Protein AF-X1D7Q1-F1 (afdb_monomer)

Solvent-accessible surface area (backbone atoms only — not comparable to full-atom values): 15516 Å² total; per-residue (Å²): 96,77,50,76,49,74,49,76,58,90,73,35,36,41,37,42,31,38,31,86,34,88,84,40,51,38,14,69,34,34,42,86,63,71,19,39,70,42,48,46,40,17,38,30,70,39,66,90,71,54,70,64,60,52,50,52,50,42,54,50,30,44,65,71,62,52,69,78,76,58,29,36,63,80,56,35,47,67,87,58,73,68,42,59,36,74,47,29,35,52,56,50,49,52,53,26,63,76,68,74,39,70,50,42,43,23,21,45,96,86,52,30,64,58,23,41,40,41,48,68,52,47,54,55,34,44,78,69,71,41,34,78,41,41,34,60,83,66,35,40,79,83,68,70,65,42,44,53,80,36,39,48,68,58,53,50,48,55,27,60,79,68,74,44,64,62,34,46,22,26,62,88,56,33,66,66,23,34,39,37,56,65,42,53,50,39,66,77,51,43,73,48,69,83,44,51,71,74,62,47,56,71,70,56,50,51,51,54,52,52,54,52,52,52,27,59,76,71,71,36,52,74,43,83,37,71,66,39,54,55,24,42,76,69,72,40,93,65,74,52,45,37,35,39,42,65,68,60,19,40,65,49,42,57,63,49,46,78,76,48,76,58,50,79,48,75,39,77,96,75,42,20,17,36,38,39,33,84,89,68,42,41,38,41,32,62

Secondary structure (DSSP, 8-state):
-EEEEEEEETTEEEEEEEES-TT--HHHHHGGGT-EEETTEEEEEESS--HHHHHHHHHHHHHHH-PPPPBHHHH-BSSPP-EETTSBHHHHHHHHHHHT-SEEEEE-TTSBEEEEEEHHHHHHHHHTT-TTSBGGGTS-SS---B-TT-BHHHHHHHHHHTT-SEEEEEETTEEEEEEEHHHHHHHHHGGGGGGGGGGS-HHHHHHHHHHHHHHHHHT-EEEE-HHHHHHHHHT----EEEEEEES-HHHHHHHHHTTSSEEEEEETTTTEEEEEETTS-EEEE-

Sequence (286 aa):
SIVICWVKMKEKVYLVARSDDKDIDVSEILKIVGGGGHPQAASAVISDMSFKDIEDKLLYSLRKNIRKPALAKDIMSYPVRVAKEDISISEVDKILKKYGHSGIPIIDKDNNLAGIITRKDIDKAISHGLSHAPVKGFRSHSIVRAGPNTSINKIQNLMIENGIGRIPITDKEKIIGIVTRKDILRFLHGRSYEKLLEFFPDRIKNILKIISNVAKALKYNTYLVGGIVRDALLKTPNYDIDIVVEGDGIKFGEELSKRFECKLECHEKFKTAVLILEDGQHIDIA

Structure (mmCIF, N/CA/C/O backbone):
data_AF-X1D7Q1-F1
#
_entry.id   AF-X1D7Q1-F1
#
loop_
_atom_site.group_PDB
_atom_site.id
_atom_site.type_symbol
_atom_site.label_atom_id
_atom_site.label_alt_id
_atom_site.label_comp_id
_atom_site.label_asym_id
_atom_site.label_entity_id
_atom_site.label_seq_id
_atom_site.pdbx_PDB_ins_code
_atom_site.Cartn_x
_atom_site.Cartn_y
_atom_site.Cartn_z
_atom_site.occupancy
_atom_site.B_iso_or_equiv
_atom_site.auth_seq_id
_atom_site.auth_comp_id
_atom_site.auth_asym_id
_atom_site.auth_atom_id
_atom_site.pdbx_PDB_model_num
ATOM 1 N N . SER A 1 1 ? -14.541 12.729 15.624 1.00 77.81 1 SER A N 1
ATOM 2 C CA . SER A 1 1 ? -15.069 13.511 16.761 1.00 77.81 1 SER A CA 1
ATOM 3 C C . SER A 1 1 ? -16.225 12.758 17.415 1.00 77.81 1 SER A C 1
ATOM 5 O O . SER A 1 1 ? -16.910 11.976 16.762 1.00 77.81 1 SER A O 1
ATOM 7 N N . ILE A 1 2 ? -16.395 12.893 18.732 1.00 90.00 2 ILE A N 1
ATOM 8 C CA . ILE A 1 2 ? -17.510 12.283 19.472 1.00 90.00 2 ILE A CA 1
ATOM 9 C C . ILE A 1 2 ? -18.221 13.405 20.207 1.00 90.00 2 ILE A C 1
ATOM 11 O O . ILE A 1 2 ? -17.568 14.219 20.861 1.00 90.00 2 ILE A O 1
ATOM 15 N N . VAL A 1 3 ? -19.546 13.417 20.131 1.00 94.06 3 VAL A N 1
ATOM 16 C CA . VAL A 1 3 ? -20.389 14.278 20.954 1.00 94.06 3 VAL A CA 1
ATOM 17 C C . VAL A 1 3 ? -21.289 13.383 21.786 1.00 94.06 3 VAL A C 1
ATOM 19 O O . VAL A 1 3 ? -22.006 12.547 21.240 1.00 94.06 3 VAL A O 1
ATOM 22 N N . ILE A 1 4 ? -21.245 13.563 23.103 1.00 94.62 4 ILE A N 1
ATOM 23 C CA . ILE A 1 4 ? -22.168 12.933 24.046 1.00 94.62 4 ILE A CA 1
ATOM 24 C C . ILE A 1 4 ? -22.933 14.061 24.726 1.00 94.62 4 ILE A C 1
ATOM 26 O O . ILE A 1 4 ? -22.331 14.955 25.315 1.00 94.62 4 ILE A O 1
ATOM 30 N N . CYS A 1 5 ? -24.255 14.031 24.613 1.00 94.94 5 CYS A N 1
ATOM 31 C CA . CYS A 1 5 ? -25.155 14.966 25.267 1.00 94.94 5 CYS A CA 1
ATOM 32 C C . CYS A 1 5 ? -26.022 14.200 26.262 1.00 94.94 5 CYS A C 1
ATOM 34 O O . CYS A 1 5 ? -26.461 13.084 25.973 1.00 94.94 5 CYS A O 1
ATOM 36 N N . TRP A 1 6 ? -26.286 14.804 27.418 1.00 93.56 6 TRP A N 1
ATOM 37 C CA . TRP A 1 6 ? -27.228 14.262 28.382 1.00 93.56 6 TRP A CA 1
ATOM 38 C C . TRP A 1 6 ? -28.154 15.328 28.952 1.00 93.56 6 TRP A C 1
ATOM 40 O O . TRP A 1 6 ? -27.784 16.493 29.087 1.00 93.56 6 TRP A O 1
ATOM 50 N N . VAL A 1 7 ? -29.356 14.906 29.338 1.00 93.94 7 VAL A N 1
ATOM 51 C CA . VAL A 1 7 ? -30.351 15.742 30.014 1.00 93.94 7 VAL A CA 1
ATOM 52 C C . VAL A 1 7 ? -31.001 14.962 31.150 1.00 93.94 7 VAL A C 1
ATOM 54 O O . VAL A 1 7 ? -31.369 13.799 30.984 1.00 93.94 7 VAL A O 1
ATOM 57 N N . LYS A 1 8 ? -31.155 15.594 32.318 1.00 90.94 8 LYS A N 1
ATOM 58 C CA . LYS A 1 8 ? -31.918 15.025 33.436 1.00 90.94 8 LYS A CA 1
ATOM 59 C C . LYS A 1 8 ? -33.335 15.570 33.423 1.00 90.94 8 LYS A C 1
ATOM 61 O O . LYS A 1 8 ? -33.541 16.778 33.483 1.00 90.94 8 LYS A O 1
ATOM 66 N N . MET A 1 9 ? -34.303 14.665 33.376 1.00 91.12 9 MET A N 1
ATOM 67 C CA . MET A 1 9 ? -35.725 14.976 33.462 1.00 91.12 9 MET A CA 1
ATOM 68 C C . MET A 1 9 ? -36.333 14.134 34.581 1.00 91.12 9 MET A C 1
ATOM 70 O O . MET A 1 9 ? -36.418 12.909 34.474 1.00 91.12 9 MET A O 1
ATOM 74 N N . LYS A 1 10 ? -36.767 14.800 35.657 1.00 87.88 10 LYS A N 1
ATOM 75 C CA . LYS A 1 10 ? -37.187 14.148 36.909 1.00 87.88 10 LYS A CA 1
ATOM 76 C C . LYS A 1 10 ? -36.069 13.229 37.435 1.00 87.88 10 LYS A C 1
ATOM 78 O O . LYS A 1 10 ? -34.950 13.693 37.650 1.00 87.88 10 LYS A O 1
ATOM 83 N N . GLU A 1 11 ? -36.360 11.945 37.615 1.00 87.75 11 GLU A N 1
ATOM 84 C CA . GLU A 1 11 ? -35.423 10.947 38.141 1.00 87.75 11 GLU A CA 1
ATOM 85 C C . GLU A 1 11 ? -34.614 10.227 37.055 1.00 87.75 11 GLU A C 1
ATOM 87 O O . GLU A 1 11 ? -33.774 9.397 37.373 1.00 87.75 11 GLU A O 1
ATOM 92 N N . LYS A 1 12 ? -34.827 10.549 35.771 1.00 92.56 12 LYS A N 1
ATOM 93 C CA . LYS A 1 12 ? -34.144 9.876 34.659 1.00 92.56 12 LYS A CA 1
ATOM 94 C C . LYS A 1 12 ? -33.148 10.793 33.960 1.00 92.56 12 LYS A C 1
ATOM 96 O O . LYS A 1 12 ? -33.432 11.968 33.720 1.00 92.56 12 LYS A O 1
ATOM 101 N N . VAL A 1 13 ? -32.005 10.234 33.583 1.00 95.12 13 VAL A N 1
ATOM 102 C CA . VAL A 1 13 ? -31.011 10.851 32.702 1.00 95.12 13 VAL A CA 1
ATOM 103 C C . VAL A 1 13 ? -31.121 10.213 31.323 1.00 95.12 13 VAL A C 1
ATOM 105 O O . VAL A 1 13 ? -31.070 8.993 31.191 1.00 95.12 13 VAL A O 1
ATOM 108 N N . TYR A 1 14 ? -31.264 11.042 30.298 1.00 95.56 14 TYR A N 1
ATOM 109 C CA . TYR A 1 14 ? -31.284 10.633 28.899 1.00 95.56 14 TYR A CA 1
ATOM 110 C C . TYR A 1 14 ? -29.948 11.004 28.275 1.00 95.56 14 TYR A C 1
ATOM 112 O O . TYR A 1 14 ? -29.528 12.152 28.391 1.00 95.56 14 TYR A O 1
ATOM 120 N N . LEU A 1 15 ? -29.299 10.051 27.616 1.00 96.38 15 LEU A N 1
ATOM 121 C CA . LEU A 1 15 ? -28.050 10.237 26.885 1.00 96.38 15 LEU A CA 1
ATOM 122 C C . LEU A 1 15 ? -28.266 10.007 25.399 1.00 96.38 15 LEU A C 1
ATOM 124 O O . LEU A 1 15 ? -28.951 9.064 25.001 1.00 96.38 15 LEU A O 1
ATOM 128 N N . VAL A 1 16 ? -27.599 10.821 24.590 1.00 97.00 16 VAL A N 1
ATOM 129 C CA . VAL A 1 16 ? -27.440 10.613 23.153 1.00 97.00 16 VAL A CA 1
ATOM 130 C C . VAL A 1 16 ? -25.976 10.828 22.805 1.00 97.00 16 VAL A C 1
ATOM 132 O O . VAL A 1 16 ? -25.377 11.829 23.195 1.00 97.00 16 VAL A O 1
ATOM 135 N N . ALA A 1 17 ? -25.402 9.898 22.055 1.00 96.25 17 ALA A N 1
ATOM 136 C CA . ALA A 1 17 ? -24.041 9.981 21.560 1.00 96.25 17 ALA A CA 1
ATOM 137 C C . ALA A 1 17 ? -24.014 9.854 20.043 1.00 96.25 17 ALA A C 1
ATOM 139 O O . ALA A 1 17 ? -24.730 9.033 19.466 1.00 96.25 17 ALA A O 1
ATOM 140 N N . ARG A 1 18 ? -23.165 10.652 19.396 1.00 95.88 18 ARG A N 1
ATOM 141 C CA . ARG A 1 18 ? -22.882 10.550 17.964 1.00 95.88 18 ARG A CA 1
ATOM 142 C C . ARG A 1 18 ? -21.390 10.633 17.708 1.00 95.88 18 ARG A C 1
ATOM 144 O O . ARG A 1 18 ? -20.673 11.344 18.413 1.00 95.88 18 ARG A O 1
ATOM 151 N N . SER A 1 19 ? -20.947 9.942 16.666 1.00 91.50 19 SER A N 1
ATOM 152 C CA . SER A 1 19 ? -19.605 10.104 16.124 1.00 91.50 19 SER A CA 1
ATOM 153 C C . SER A 1 19 ? -19.648 10.224 14.607 1.00 91.50 19 SER A C 1
ATOM 155 O O . SER A 1 19 ? -20.403 9.526 13.934 1.00 91.50 19 SER A O 1
ATOM 157 N N . ASP A 1 20 ? -18.842 11.140 14.080 1.00 86.12 20 ASP A N 1
ATOM 158 C CA . ASP A 1 20 ? -18.500 11.239 12.658 1.00 86.12 20 ASP A CA 1
ATOM 159 C C . ASP A 1 20 ? -17.257 10.392 12.308 1.00 86.12 20 ASP A C 1
ATOM 161 O O . ASP A 1 20 ? -16.890 10.283 11.139 1.00 86.12 20 ASP A O 1
ATOM 165 N N . ASP A 1 21 ? -16.620 9.779 13.311 1.00 80.00 21 ASP A N 1
ATOM 166 C CA . ASP A 1 21 ? -15.450 8.926 13.165 1.00 80.00 21 ASP A CA 1
ATOM 167 C C . ASP A 1 21 ? -15.888 7.462 13.058 1.00 80.00 21 ASP A C 1
ATOM 169 O O . ASP A 1 21 ? -16.516 6.912 13.962 1.00 80.00 21 ASP A O 1
ATOM 173 N N . LYS A 1 22 ? -15.573 6.823 11.928 1.00 72.31 22 LYS A N 1
ATOM 174 C CA . LYS A 1 22 ? -15.986 5.441 11.648 1.00 72.31 22 LYS A CA 1
ATOM 175 C C . LYS A 1 22 ? -15.235 4.411 12.490 1.00 72.31 22 LYS A C 1
ATOM 177 O O . LYS A 1 22 ? -15.717 3.287 12.601 1.00 72.31 22 LYS A O 1
ATOM 182 N N . ASP A 1 23 ? -14.105 4.791 13.080 1.00 73.50 23 ASP A N 1
ATOM 183 C CA . ASP A 1 23 ? -13.293 3.904 13.913 1.00 73.50 23 ASP A CA 1
ATOM 184 C C . ASP A 1 23 ? -13.757 3.889 15.381 1.00 73.50 23 ASP A C 1
ATOM 186 O O . ASP A 1 23 ? -13.188 3.174 16.210 1.00 73.50 23 ASP A O 1
ATOM 190 N N . ILE A 1 24 ? -14.793 4.666 15.718 1.00 83.31 24 ILE A N 1
ATOM 191 C CA . ILE A 1 24 ? -15.328 4.793 17.072 1.00 83.31 24 ILE A CA 1
ATOM 192 C C . ILE A 1 24 ? -16.773 4.296 17.103 1.00 83.31 24 ILE A C 1
ATOM 194 O O . ILE A 1 24 ? -17.673 4.913 16.540 1.00 83.31 24 ILE A O 1
ATOM 198 N N . ASP A 1 25 ? -17.006 3.213 17.842 1.00 89.56 25 ASP A N 1
ATOM 199 C CA . ASP A 1 25 ? -18.345 2.683 18.090 1.00 89.56 25 ASP A CA 1
ATOM 200 C C . ASP A 1 25 ? -18.957 3.319 19.352 1.00 89.56 25 ASP A C 1
ATOM 202 O O . ASP A 1 25 ? -18.643 2.940 20.486 1.00 89.56 25 ASP A O 1
ATOM 206 N N . VAL A 1 26 ? -19.846 4.302 19.169 1.00 93.38 26 VAL A N 1
ATOM 207 C CA . VAL A 1 26 ? -20.545 4.948 20.293 1.00 93.38 26 VAL A CA 1
ATOM 208 C C . VAL A 1 26 ? -21.593 4.049 20.943 1.00 93.38 26 VAL A C 1
ATOM 210 O O . VAL A 1 26 ? -21.923 4.266 22.108 1.00 93.38 26 VAL A O 1
ATOM 213 N N . SER A 1 27 ? -22.086 3.020 20.248 1.00 94.19 27 SER A N 1
ATOM 214 C CA . SER A 1 27 ? -22.998 2.044 20.849 1.00 94.19 27 SER A CA 1
ATOM 215 C C . SER A 1 27 ? -22.275 1.191 21.888 1.00 94.19 27 SER A C 1
ATOM 217 O O . SER A 1 27 ? -22.787 1.016 22.993 1.00 94.19 27 SER A O 1
ATOM 219 N N . GLU A 1 28 ? -21.041 0.769 21.598 1.00 92.62 28 GLU A N 1
ATOM 220 C CA . GLU A 1 28 ? -20.189 0.040 22.540 1.00 92.62 28 GLU A CA 1
ATOM 221 C C . GLU A 1 28 ? -19.808 0.910 23.743 1.00 92.62 28 GLU A C 1
ATOM 223 O O . GLU A 1 28 ? -19.812 0.441 24.883 1.00 92.62 28 GLU A O 1
ATOM 228 N N . ILE A 1 29 ? -19.551 2.204 23.514 1.00 92.94 29 ILE A N 1
ATOM 229 C CA . ILE A 1 29 ? -19.232 3.147 24.593 1.00 92.94 29 ILE A CA 1
ATOM 230 C C . ILE A 1 29 ? -20.390 3.244 25.599 1.00 92.94 29 ILE A C 1
ATOM 232 O O . ILE A 1 29 ? -20.144 3.206 26.809 1.00 92.94 29 ILE A O 1
ATOM 236 N N . LEU A 1 30 ? -21.637 3.339 25.118 1.00 95.19 30 LEU A N 1
ATOM 237 C CA . LEU A 1 30 ? -22.828 3.540 25.953 1.00 95.19 30 LEU A CA 1
ATOM 238 C C . LEU A 1 30 ? -23.334 2.258 26.640 1.00 95.19 30 LEU A C 1
ATOM 240 O O . LEU A 1 30 ? -24.097 2.362 27.604 1.00 95.19 30 LEU A O 1
ATOM 244 N N . LYS A 1 31 ? -22.884 1.061 26.239 1.00 95.00 31 LYS A N 1
ATOM 245 C CA . LYS A 1 31 ? -23.285 -0.208 26.885 1.00 95.00 31 LYS A CA 1
ATOM 246 C C . LYS A 1 31 ? -23.014 -0.240 28.389 1.00 95.00 31 LYS A C 1
ATOM 248 O O . LYS A 1 31 ? -23.800 -0.813 29.138 1.00 95.00 31 LYS A O 1
ATOM 253 N N . ILE A 1 32 ? -21.939 0.403 28.856 1.00 94.25 32 ILE A N 1
ATOM 254 C CA . ILE A 1 32 ? -21.564 0.420 30.284 1.00 94.25 32 ILE A CA 1
ATOM 255 C C . ILE A 1 32 ? -22.605 1.117 31.184 1.00 94.25 32 ILE A C 1
ATOM 257 O O . ILE A 1 32 ? -22.626 0.902 32.398 1.00 94.25 32 ILE A O 1
ATOM 261 N N . VAL A 1 33 ? -23.466 1.946 30.587 1.00 94.81 33 VAL A N 1
ATOM 262 C CA . VAL A 1 33 ? -24.593 2.619 31.244 1.00 94.81 33 VAL A CA 1
ATOM 263 C C . VAL A 1 33 ? -25.953 2.103 30.750 1.00 94.81 33 VAL A C 1
ATOM 265 O O . VAL A 1 33 ? -26.967 2.768 30.927 1.00 94.81 33 VAL A O 1
ATOM 268 N N . GLY A 1 34 ? -25.987 0.922 30.122 1.00 94.06 34 GLY A N 1
ATOM 269 C CA . GLY A 1 34 ? -27.223 0.297 29.636 1.00 94.06 34 GLY A CA 1
ATOM 270 C C . GLY A 1 34 ? -27.774 0.892 28.338 1.00 94.06 34 GLY A C 1
ATOM 271 O O . GLY A 1 34 ? -28.940 0.680 28.017 1.00 94.06 34 GLY A O 1
ATOM 272 N N . GLY A 1 35 ? -26.964 1.652 27.598 1.00 95.00 35 GLY A N 1
ATOM 273 C CA . GLY A 1 35 ? -27.336 2.180 26.290 1.00 95.00 35 GLY A CA 1
ATOM 274 C C . GLY A 1 35 ? -27.046 1.234 25.128 1.00 95.00 35 GLY A C 1
ATOM 275 O O . GLY A 1 35 ? -26.433 0.178 25.282 1.00 95.00 35 GLY A O 1
ATOM 276 N N . GLY A 1 36 ? -27.466 1.651 23.937 1.00 93.94 36 GLY A N 1
ATOM 277 C CA . GLY A 1 36 ? -27.257 0.920 22.691 1.00 93.94 36 GLY A CA 1
ATOM 278 C C . GLY A 1 36 ? -27.654 1.746 21.469 1.00 93.94 36 GLY A C 1
ATOM 279 O O . GLY A 1 36 ? -28.007 2.920 21.581 1.00 93.94 36 GLY A O 1
ATOM 280 N N . GLY A 1 37 ? -27.569 1.142 20.286 1.00 95.31 37 GLY A N 1
ATOM 281 C CA . GLY A 1 37 ? -27.902 1.797 19.023 1.00 95.31 37 GLY A CA 1
ATOM 282 C C . GLY A 1 37 ? -26.967 1.382 17.896 1.00 95.31 37 GLY A C 1
ATOM 283 O O . GLY A 1 37 ? -26.489 0.252 17.858 1.00 95.31 37 GLY A O 1
ATOM 284 N N . HIS A 1 38 ? -26.717 2.310 16.979 1.00 93.44 38 HIS A N 1
ATOM 285 C CA . HIS A 1 38 ? -25.820 2.144 15.843 1.00 93.44 38 HIS A CA 1
ATOM 286 C C . HIS A 1 38 ? -24.392 2.602 16.203 1.00 93.44 38 HIS A C 1
ATOM 288 O O . HIS A 1 38 ? -24.252 3.538 16.997 1.00 93.44 38 HIS A O 1
ATOM 294 N N . PRO A 1 39 ? -23.329 2.058 15.577 1.00 91.25 39 PRO A N 1
ATOM 295 C CA . PRO A 1 39 ? -21.955 2.483 15.850 1.00 91.25 39 PRO A CA 1
ATOM 296 C C . PRO A 1 39 ? -21.697 3.994 15.771 1.00 91.25 39 PRO A C 1
ATOM 298 O O . PRO A 1 39 ? -20.879 4.503 16.524 1.00 91.25 39 PRO A O 1
ATOM 301 N N . GLN A 1 40 ? -22.417 4.736 14.921 1.00 94.12 40 GLN A N 1
ATOM 302 C CA . GLN A 1 40 ? -22.311 6.204 14.814 1.00 94.12 40 GLN A CA 1
ATOM 303 C C . GLN A 1 40 ? -23.374 6.986 15.609 1.00 94.12 40 GLN A C 1
ATOM 305 O O . GLN A 1 40 ? -23.291 8.216 15.679 1.00 94.12 40 GLN A O 1
ATOM 310 N N . ALA A 1 41 ? -24.387 6.325 16.177 1.00 96.50 41 ALA A N 1
ATOM 311 C CA . ALA A 1 41 ? -25.466 6.976 16.919 1.00 96.50 41 ALA A CA 1
ATOM 312 C C . ALA A 1 41 ? -26.094 6.033 17.956 1.00 96.50 41 ALA A C 1
ATOM 314 O O . ALA A 1 41 ? -26.720 5.038 17.593 1.00 96.50 41 ALA A O 1
ATOM 315 N N . ALA A 1 42 ? -25.981 6.378 19.237 1.00 97.44 42 ALA A N 1
ATOM 316 C CA . ALA A 1 42 ? -26.459 5.559 20.349 1.00 97.44 42 ALA A CA 1
ATOM 317 C C . ALA A 1 42 ? -27.180 6.396 21.412 1.00 97.44 42 ALA A C 1
ATOM 319 O O . ALA A 1 42 ? -26.971 7.607 21.507 1.00 97.44 42 ALA A O 1
ATOM 320 N N . SER A 1 43 ? -28.018 5.753 22.223 1.00 97.75 43 SER A N 1
ATOM 321 C CA . SER A 1 43 ? -28.736 6.393 23.328 1.00 97.75 43 SER A CA 1
ATOM 322 C C . SER A 1 43 ? -28.816 5.505 24.569 1.00 97.75 43 SER A C 1
ATOM 324 O O . SER A 1 43 ? -28.627 4.291 24.499 1.00 97.75 43 SER A O 1
ATOM 326 N N . ALA A 1 44 ? -29.070 6.123 25.725 1.00 97.06 44 ALA A N 1
ATOM 327 C CA . ALA A 1 44 ? -29.318 5.433 26.990 1.00 97.06 44 ALA A CA 1
ATOM 328 C C . ALA A 1 44 ? -30.346 6.200 27.834 1.00 97.06 44 ALA A C 1
ATOM 330 O O . ALA A 1 44 ? -30.414 7.429 27.765 1.00 97.06 44 ALA A O 1
ATOM 331 N N . VAL A 1 45 ? -31.111 5.481 28.658 1.00 96.38 45 VAL A N 1
ATOM 332 C CA . VAL A 1 45 ? -31.985 6.062 29.688 1.00 96.38 45 VAL A CA 1
ATOM 333 C C . VAL A 1 45 ? -31.614 5.439 31.025 1.00 96.38 45 VAL A C 1
ATOM 335 O O . VAL A 1 45 ? -31.634 4.220 31.158 1.00 96.38 45 VAL A O 1
ATOM 338 N N . ILE A 1 46 ? -31.270 6.272 32.003 1.00 95.44 46 ILE A N 1
ATOM 339 C CA . ILE A 1 46 ? -30.668 5.843 33.267 1.00 95.44 46 ILE A CA 1
ATOM 340 C C . ILE A 1 46 ? -31.498 6.392 34.424 1.00 95.44 46 ILE A C 1
ATOM 342 O O . ILE A 1 46 ? -31.703 7.601 34.508 1.00 95.44 46 ILE A O 1
ATOM 346 N N . SER A 1 47 ? -31.975 5.515 35.303 1.00 89.75 47 SER A N 1
ATOM 347 C CA . SER A 1 47 ? -32.740 5.862 36.513 1.00 89.75 47 SER A CA 1
ATOM 348 C C . SER A 1 47 ? -31.903 5.810 37.792 1.00 89.75 47 SER A C 1
ATOM 350 O O . SER A 1 47 ? -32.122 6.606 38.696 1.00 89.75 47 SER A O 1
ATOM 352 N N . ASP A 1 48 ? -30.908 4.921 37.853 1.00 85.12 48 ASP A N 1
ATOM 353 C CA . ASP A 1 48 ? -30.343 4.461 39.131 1.00 85.12 48 ASP A CA 1
ATOM 354 C C . ASP A 1 48 ? -28.856 4.812 39.293 1.00 85.12 48 ASP A C 1
ATOM 356 O O . ASP A 1 48 ? -28.054 4.006 39.762 1.00 85.12 48 ASP A O 1
ATOM 360 N N . MET A 1 49 ? -28.453 6.007 38.846 1.00 88.88 49 MET A N 1
ATOM 361 C CA . MET A 1 49 ? -27.057 6.453 38.902 1.00 88.88 49 MET A CA 1
ATOM 362 C C . MET A 1 49 ? -26.925 7.964 39.109 1.00 88.88 49 MET A C 1
ATOM 364 O O . MET A 1 49 ? -27.709 8.751 38.572 1.00 88.88 49 MET A O 1
ATOM 368 N N . SER A 1 50 ? -25.886 8.383 39.840 1.00 89.88 50 SER A N 1
ATOM 369 C CA . SER A 1 50 ? -25.529 9.800 39.926 1.00 89.88 50 SER A CA 1
ATOM 370 C C . SER A 1 50 ? -24.867 10.280 38.629 1.00 89.88 50 SER A C 1
ATOM 372 O O . SER A 1 50 ? -24.298 9.494 37.871 1.00 89.88 50 SER A O 1
ATOM 374 N N . PHE A 1 51 ? -24.895 11.593 38.379 1.00 88.06 51 PHE A N 1
ATOM 375 C CA . PHE A 1 51 ? -24.209 12.182 37.222 1.00 88.06 51 PHE A CA 1
ATOM 376 C C . PHE A 1 51 ? -22.721 11.843 37.180 1.00 88.06 51 PHE A C 1
ATOM 378 O O . PHE A 1 51 ? -22.197 11.539 36.114 1.00 88.06 51 PHE A O 1
ATOM 385 N N . LYS A 1 52 ? -22.060 11.870 38.340 1.00 90.56 52 LYS A N 1
ATOM 386 C CA . LYS A 1 52 ? -20.631 11.597 38.438 1.00 90.56 52 LYS A CA 1
ATOM 387 C C . LYS A 1 52 ? -20.313 10.146 38.087 1.00 90.56 52 LYS A C 1
ATOM 389 O O . LYS A 1 52 ? -19.393 9.900 37.321 1.00 90.56 52 LYS A O 1
ATOM 394 N N . ASP A 1 53 ? -21.138 9.204 38.540 1.00 93.31 53 ASP A N 1
ATOM 395 C CA . ASP A 1 53 ? -20.957 7.789 38.201 1.00 93.31 53 ASP A CA 1
ATOM 396 C C . ASP A 1 53 ? -21.161 7.527 36.702 1.00 93.31 53 ASP A C 1
ATOM 398 O O . ASP A 1 53 ? -20.470 6.698 36.109 1.00 93.31 53 ASP A O 1
ATOM 402 N N . ILE A 1 54 ? -22.116 8.226 36.077 1.00 93.19 54 ILE A N 1
ATOM 403 C CA . ILE A 1 54 ? -22.338 8.164 34.627 1.00 93.19 54 ILE A CA 1
ATOM 404 C C . ILE A 1 54 ? -21.107 8.707 33.893 1.00 93.19 54 ILE A C 1
ATOM 406 O O . ILE A 1 54 ? -20.597 8.043 32.991 1.00 93.19 54 ILE A O 1
ATOM 410 N N . GLU A 1 55 ? -20.613 9.882 34.286 1.00 93.31 55 GLU A N 1
ATOM 411 C CA . GLU A 1 55 ? -19.429 10.509 33.696 1.00 93.31 55 GLU A CA 1
ATOM 412 C C . GLU A 1 55 ? -18.188 9.615 33.830 1.00 93.31 55 GLU A C 1
ATOM 414 O O . GLU A 1 55 ? -17.531 9.326 32.828 1.00 93.31 55 GLU A O 1
ATOM 419 N N . ASP A 1 56 ? -17.915 9.092 35.027 1.00 94.62 56 ASP A N 1
ATOM 420 C CA . ASP A 1 56 ? -16.772 8.218 35.301 1.00 94.62 56 ASP A CA 1
ATOM 421 C C . ASP A 1 56 ? -16.840 6.923 34.476 1.00 94.62 56 ASP A C 1
ATOM 423 O O . ASP A 1 56 ? -15.846 6.513 33.861 1.00 94.62 56 ASP A O 1
ATOM 427 N N . LYS A 1 57 ? -18.022 6.295 34.381 1.00 94.56 57 LYS A N 1
ATOM 428 C CA . LYS A 1 57 ? -18.224 5.107 33.536 1.00 94.56 57 LYS A CA 1
ATOM 429 C C . LYS A 1 57 ? -18.033 5.413 32.054 1.00 94.56 57 LYS A C 1
ATOM 431 O O . LYS A 1 57 ? -17.399 4.622 31.351 1.00 94.56 57 LYS A O 1
ATOM 436 N N . LEU A 1 58 ? -18.554 6.538 31.564 1.00 92.81 58 LEU A N 1
ATOM 437 C CA . LEU A 1 58 ? -18.393 6.938 30.166 1.00 92.81 58 LEU A CA 1
ATOM 438 C C . LEU A 1 58 ? -16.932 7.257 29.846 1.00 92.81 58 LEU A C 1
ATOM 440 O O . LEU A 1 58 ? -16.427 6.770 28.840 1.00 92.81 58 LEU A O 1
ATOM 444 N N . LEU A 1 59 ? -16.219 7.989 30.706 1.00 91.12 59 LEU A N 1
ATOM 445 C CA . LEU A 1 59 ? -14.789 8.270 30.540 1.00 91.12 59 LEU A CA 1
ATOM 446 C C . LEU A 1 59 ? -13.951 6.989 30.549 1.00 91.12 59 LEU A C 1
ATOM 448 O O . LEU A 1 59 ? -13.044 6.839 29.726 1.00 91.12 59 LEU A O 1
ATOM 452 N N . TYR A 1 60 ? -14.261 6.044 31.439 1.00 91.00 60 TYR A N 1
ATOM 453 C CA . TYR A 1 60 ? -13.630 4.727 31.448 1.00 91.00 60 TYR A CA 1
ATOM 454 C C . TYR A 1 60 ? -13.880 3.974 30.134 1.00 91.00 60 TYR A C 1
ATOM 456 O O . TYR A 1 60 ? -12.939 3.486 29.504 1.00 91.00 60 TYR A O 1
ATOM 464 N N . SER A 1 61 ? -15.135 3.926 29.684 1.00 90.62 61 SER A N 1
ATOM 465 C CA . SER A 1 61 ? -15.527 3.250 28.447 1.00 90.62 61 SER A CA 1
ATOM 466 C C . SER A 1 61 ? -14.898 3.891 27.212 1.00 90.62 61 SER A C 1
ATOM 468 O O . SER A 1 61 ? -14.371 3.185 26.357 1.00 90.62 61 SER A O 1
ATOM 470 N N . LEU A 1 62 ? -14.848 5.223 27.147 1.00 87.38 62 LEU A N 1
ATOM 471 C CA . LEU A 1 62 ? -14.162 5.973 26.095 1.00 87.38 62 LEU A CA 1
ATOM 472 C C . LEU A 1 62 ? -12.674 5.619 26.050 1.00 87.38 62 LEU A C 1
ATOM 474 O O . LEU A 1 62 ? -12.157 5.287 24.989 1.00 87.38 62 LEU A O 1
ATOM 478 N N . ARG A 1 63 ? -11.980 5.615 27.194 1.00 83.69 63 ARG A N 1
ATOM 479 C CA . ARG A 1 63 ? -10.552 5.249 27.256 1.00 83.69 63 ARG A CA 1
ATOM 480 C C . ARG A 1 63 ? -10.290 3.797 26.857 1.00 83.69 63 ARG A C 1
ATOM 482 O O . ARG A 1 63 ? -9.227 3.509 26.316 1.00 83.69 63 ARG A O 1
ATOM 489 N N . LYS A 1 64 ? -11.232 2.895 27.139 1.00 81.19 64 LYS A N 1
ATOM 490 C CA . LYS A 1 64 ? -11.138 1.471 26.798 1.00 81.19 64 LYS A CA 1
ATOM 491 C C . LYS A 1 64 ? -11.436 1.198 25.320 1.00 81.19 64 LYS A C 1
ATOM 493 O O . LYS A 1 64 ? -10.777 0.352 24.723 1.00 81.19 64 LYS A O 1
ATOM 498 N N . ASN A 1 65 ? -12.421 1.890 24.750 1.00 76.94 65 ASN A N 1
ATOM 499 C CA . ASN A 1 65 ? -12.949 1.604 23.414 1.00 76.94 65 ASN A CA 1
ATOM 500 C C . ASN A 1 65 ? -12.343 2.481 22.311 1.00 76.94 65 ASN A C 1
ATOM 502 O O . ASN A 1 65 ? -12.282 2.051 21.162 1.00 76.94 65 ASN A O 1
ATOM 506 N N . ILE A 1 66 ? -11.831 3.673 22.634 1.00 73.81 66 ILE A N 1
ATOM 507 C CA . ILE A 1 66 ? -11.079 4.482 21.671 1.00 73.81 66 ILE A CA 1
ATOM 508 C C . ILE A 1 66 ? -9.680 3.880 21.544 1.00 73.81 66 ILE A C 1
ATOM 510 O O . ILE A 1 66 ? -8.788 4.122 22.362 1.00 73.81 66 ILE A O 1
ATOM 514 N N . ARG A 1 67 ? -9.465 3.090 20.489 1.00 67.00 67 ARG A N 1
ATOM 515 C CA . ARG A 1 67 ? -8.112 2.701 20.089 1.00 67.00 67 ARG A CA 1
ATOM 516 C C . ARG A 1 67 ? -7.364 3.963 19.676 1.00 67.00 67 ARG A C 1
ATOM 518 O O . ARG A 1 67 ? -7.858 4.740 18.863 1.00 67.00 67 ARG A O 1
ATOM 525 N N . LYS A 1 68 ? -6.161 4.172 20.220 1.00 66.81 68 LYS A N 1
ATOM 526 C CA . LYS A 1 68 ? -5.276 5.219 19.697 1.00 66.81 68 LYS A CA 1
ATOM 527 C C . LYS A 1 68 ? -5.087 4.954 18.199 1.00 66.81 68 LYS A C 1
ATOM 529 O O . LYS A 1 68 ? -4.750 3.818 17.853 1.00 66.81 68 LYS A O 1
ATOM 534 N N . PRO A 1 69 ? -5.307 5.949 17.322 1.00 71.69 69 PRO A N 1
ATOM 535 C CA . PRO A 1 69 ? -5.072 5.754 15.905 1.00 71.69 69 PRO A CA 1
ATOM 536 C C . PRO A 1 69 ? -3.601 5.398 15.727 1.00 71.69 69 PRO A C 1
ATOM 538 O O . PRO A 1 69 ? -2.726 6.086 16.255 1.00 71.69 69 PRO A O 1
ATOM 541 N N . ALA A 1 70 ? -3.336 4.312 15.010 1.00 85.19 70 ALA A N 1
ATOM 542 C CA . ALA A 1 70 ? -1.971 3.951 14.682 1.00 85.19 70 ALA A CA 1
ATOM 543 C C . ALA A 1 70 ? -1.342 5.053 13.820 1.00 85.19 70 ALA A C 1
ATOM 545 O O . ALA A 1 70 ? -1.996 5.679 12.973 1.00 85.19 70 ALA A O 1
ATOM 546 N N . LEU A 1 71 ? -0.074 5.324 14.091 1.00 93.25 71 LEU A N 1
ATOM 547 C CA . LEU A 1 71 ? 0.682 6.439 13.551 1.00 93.25 71 LEU A CA 1
ATOM 548 C C . LEU A 1 71 ? 1.716 5.948 12.541 1.00 93.25 71 LEU A C 1
ATOM 550 O O . LEU A 1 71 ? 2.084 4.776 12.501 1.00 93.25 71 LEU A O 1
ATOM 554 N N . ALA A 1 72 ? 2.237 6.876 11.743 1.00 95.94 72 ALA A N 1
ATOM 555 C CA . ALA A 1 72 ? 3.283 6.611 10.764 1.00 95.94 72 ALA A CA 1
ATOM 556 C C . ALA A 1 72 ? 4.471 5.868 11.385 1.00 95.94 72 ALA A C 1
ATOM 558 O O . ALA A 1 72 ? 4.918 4.856 10.852 1.00 95.94 72 ALA A O 1
ATOM 559 N N . LYS A 1 73 ? 4.942 6.341 12.545 1.00 95.44 73 LYS A N 1
ATOM 560 C CA . LYS A 1 73 ? 6.076 5.753 13.269 1.00 95.44 73 LYS A CA 1
ATOM 561 C C . LYS A 1 73 ? 5.843 4.314 13.734 1.00 95.44 73 LYS A C 1
ATOM 563 O O . LYS A 1 73 ? 6.817 3.604 13.946 1.00 95.44 73 LYS A O 1
ATOM 568 N N . ASP A 1 74 ? 4.587 3.893 13.866 1.00 91.69 74 ASP A N 1
ATOM 569 C CA . ASP A 1 74 ? 4.239 2.552 14.338 1.00 91.69 74 ASP A CA 1
ATOM 570 C C . ASP A 1 74 ? 4.372 1.505 13.217 1.00 91.69 74 ASP A C 1
ATOM 572 O O . ASP A 1 74 ? 4.476 0.312 13.495 1.00 91.69 74 ASP A O 1
ATOM 576 N N . ILE A 1 75 ? 4.374 1.938 11.946 1.00 93.25 75 ILE A N 1
ATOM 577 C CA . ILE A 1 75 ? 4.408 1.041 10.776 1.00 93.25 75 ILE A CA 1
ATOM 578 C C . ILE A 1 75 ? 5.518 1.346 9.768 1.00 93.25 75 ILE A C 1
ATOM 580 O O . ILE A 1 75 ? 5.755 0.537 8.866 1.00 93.25 75 ILE A O 1
ATOM 584 N N . MET A 1 76 ? 6.162 2.512 9.864 1.00 95.62 76 MET A N 1
ATOM 585 C CA . MET A 1 76 ? 7.179 2.928 8.903 1.00 95.62 76 MET A CA 1
ATOM 586 C C . MET A 1 76 ? 8.384 1.995 8.931 1.00 95.62 76 MET A C 1
ATOM 588 O O . MET A 1 76 ? 8.814 1.516 9.978 1.00 95.62 76 MET A O 1
ATOM 592 N N . SER A 1 77 ? 8.977 1.795 7.760 1.00 93.12 77 SER A N 1
ATOM 593 C CA . SER A 1 77 ? 10.275 1.142 7.664 1.00 93.12 77 SER A CA 1
ATOM 594 C C . SER A 1 77 ? 11.382 2.131 8.041 1.00 93.12 77 SER A C 1
ATOM 596 O O . SER A 1 77 ? 11.461 3.228 7.478 1.00 93.12 77 SER A O 1
ATOM 598 N N . TYR A 1 78 ? 12.244 1.722 8.973 1.00 91.31 78 TYR A N 1
ATOM 599 C CA . TYR A 1 78 ? 13.433 2.445 9.429 1.00 91.31 78 TYR A CA 1
ATOM 600 C C . TYR A 1 78 ? 14.550 1.440 9.787 1.00 91.31 78 TYR A C 1
ATOM 602 O O . TYR A 1 78 ? 14.233 0.395 10.359 1.00 91.31 78 TYR A O 1
ATOM 610 N N . PRO A 1 79 ? 15.837 1.721 9.490 1.00 88.38 79 PRO A N 1
ATOM 611 C CA . PRO A 1 79 ? 16.364 2.875 8.755 1.00 88.38 79 PRO A CA 1
ATOM 612 C C . PRO A 1 79 ? 15.972 2.871 7.275 1.00 88.38 79 PRO A C 1
ATOM 614 O O . PRO A 1 79 ? 15.954 1.831 6.616 1.00 88.38 79 PRO A O 1
ATOM 617 N N . VAL A 1 80 ? 15.643 4.051 6.745 1.00 90.25 80 VAL A N 1
ATOM 618 C CA . VAL A 1 80 ? 15.266 4.207 5.337 1.00 90.25 80 VAL A CA 1
ATOM 619 C C . VAL A 1 80 ? 16.515 4.334 4.472 1.00 90.25 80 VAL A C 1
ATOM 621 O O . VAL A 1 80 ? 17.397 5.148 4.737 1.00 90.25 80 VAL A O 1
ATOM 624 N N . ARG A 1 81 ? 16.597 3.520 3.417 1.00 93.50 81 ARG A N 1
ATOM 625 C CA . ARG A 1 81 ? 17.633 3.694 2.397 1.00 93.50 81 ARG A CA 1
ATOM 626 C C . ARG A 1 81 ? 17.319 4.923 1.564 1.00 93.50 81 ARG A C 1
ATOM 628 O O . ARG A 1 81 ? 16.184 5.095 1.134 1.00 93.50 81 ARG A O 1
ATOM 635 N N . VAL A 1 82 ? 18.342 5.721 1.304 1.00 95.50 82 VAL A N 1
ATOM 636 C CA . VAL A 1 82 ? 18.267 6.944 0.504 1.00 95.50 82 VAL A CA 1
ATOM 637 C C . VAL A 1 82 ? 19.381 6.951 -0.536 1.00 95.50 82 VAL A C 1
ATOM 639 O O . VAL A 1 82 ? 20.382 6.248 -0.383 1.00 95.50 82 VAL A O 1
ATOM 642 N N . ALA A 1 83 ? 19.207 7.742 -1.586 1.00 96.31 83 ALA A N 1
ATOM 643 C CA . ALA A 1 83 ? 20.235 8.031 -2.579 1.00 96.31 83 ALA A CA 1
ATOM 644 C C . ALA A 1 83 ? 20.506 9.539 -2.620 1.00 96.31 83 ALA A C 1
ATOM 646 O O . ALA A 1 83 ? 19.592 10.334 -2.413 1.00 96.31 83 ALA A O 1
ATOM 647 N N . LYS A 1 84 ? 21.752 9.941 -2.880 1.00 97.06 84 LYS A N 1
ATOM 648 C CA . LYS A 1 84 ? 22.085 11.358 -3.076 1.00 97.06 84 LYS A CA 1
ATOM 649 C C . LYS A 1 84 ? 21.617 11.829 -4.449 1.00 97.06 84 LYS A C 1
ATOM 651 O O . LYS A 1 84 ? 21.527 11.034 -5.378 1.00 97.06 84 LYS A O 1
ATOM 656 N N . GLU A 1 85 ? 21.302 13.109 -4.582 1.00 96.75 85 GLU A N 1
ATOM 657 C CA . GLU A 1 85 ? 20.702 13.645 -5.808 1.00 96.75 85 GLU A CA 1
ATOM 658 C C . GLU A 1 85 ? 21.652 13.752 -7.020 1.00 96.75 85 GLU A C 1
ATOM 660 O O . GLU A 1 85 ? 21.205 13.957 -8.152 1.00 96.75 85 GLU A O 1
ATOM 665 N N . ASP A 1 86 ? 22.955 13.606 -6.798 1.00 96.75 86 ASP A N 1
ATOM 666 C CA . ASP A 1 86 ? 24.018 13.695 -7.799 1.00 96.75 86 ASP A CA 1
ATOM 667 C C . ASP A 1 86 ? 24.423 12.345 -8.406 1.00 96.75 86 ASP A C 1
ATOM 669 O O . ASP A 1 86 ? 25.046 12.336 -9.468 1.00 96.75 86 ASP A O 1
ATOM 673 N N . ILE A 1 87 ? 24.039 11.220 -7.793 1.00 97.00 87 ILE A N 1
ATOM 674 C CA . ILE A 1 87 ? 24.356 9.891 -8.335 1.00 97.00 87 ILE A CA 1
ATOM 675 C C . ILE A 1 87 ? 23.573 9.615 -9.623 1.00 97.00 87 ILE A C 1
ATOM 677 O O . ILE A 1 87 ? 22.482 10.154 -9.844 1.00 97.00 87 ILE A O 1
ATOM 681 N N . SER A 1 88 ? 24.120 8.751 -10.475 1.00 97.94 88 SER A N 1
ATOM 682 C CA . SER A 1 88 ? 23.526 8.446 -11.778 1.00 97.94 88 SER A CA 1
ATOM 683 C C . SER A 1 88 ? 22.281 7.557 -11.673 1.00 97.94 88 SER A C 1
ATOM 685 O O . SER A 1 88 ? 22.132 6.751 -10.749 1.00 97.94 88 SER A O 1
ATOM 687 N N . ILE A 1 89 ? 21.406 7.632 -12.680 1.00 97.88 89 ILE A N 1
ATOM 688 C CA . ILE A 1 89 ? 20.258 6.721 -12.839 1.00 97.88 89 ILE A CA 1
ATOM 689 C C . ILE A 1 89 ? 20.698 5.248 -12.790 1.00 97.88 89 ILE A C 1
ATOM 691 O O . ILE A 1 89 ? 20.038 4.426 -12.154 1.00 97.88 89 ILE A O 1
ATOM 695 N N . SER A 1 90 ? 21.833 4.908 -13.409 1.00 97.00 90 SER A N 1
ATOM 696 C CA . SER A 1 90 ? 22.366 3.540 -13.425 1.00 97.00 90 SER A CA 1
ATOM 697 C C . SER A 1 90 ? 22.760 3.021 -12.036 1.00 97.00 90 SER A C 1
ATOM 699 O O . SER A 1 90 ? 22.575 1.841 -11.730 1.00 97.00 90 SER A O 1
ATOM 701 N N . GLU A 1 91 ? 23.280 3.888 -11.168 1.00 97.25 91 GLU A N 1
ATOM 702 C CA . GLU A 1 91 ? 23.634 3.530 -9.795 1.00 97.25 91 GLU A CA 1
ATOM 703 C C . GLU A 1 91 ? 22.387 3.358 -8.934 1.00 97.25 91 GLU A C 1
ATOM 705 O O . GLU A 1 91 ? 22.295 2.392 -8.174 1.00 97.25 91 GLU A O 1
ATOM 710 N N . VAL A 1 92 ? 21.390 4.232 -9.107 1.00 96.88 92 VAL A N 1
ATOM 711 C CA . VAL A 1 92 ? 20.087 4.070 -8.453 1.00 96.88 92 VAL A CA 1
ATOM 712 C C . VAL A 1 92 ? 19.433 2.756 -8.873 1.00 96.88 92 VAL A C 1
ATOM 714 O O . VAL A 1 92 ? 18.963 2.020 -8.008 1.00 96.88 92 VAL A O 1
ATOM 717 N N . ASP A 1 93 ? 19.441 2.409 -10.164 1.00 96.62 93 ASP A N 1
ATOM 718 C CA . ASP A 1 93 ? 18.897 1.135 -10.652 1.00 96.62 93 ASP A CA 1
ATOM 719 C C . ASP A 1 93 ? 19.552 -0.068 -9.957 1.00 96.62 93 ASP A C 1
ATOM 721 O O . ASP A 1 93 ? 18.857 -0.968 -9.478 1.00 96.62 93 ASP A O 1
ATOM 725 N N . LYS A 1 94 ? 20.884 -0.058 -9.815 1.00 96.00 94 LYS A N 1
ATOM 726 C CA . LYS A 1 94 ? 21.618 -1.099 -9.077 1.00 96.00 94 LYS A CA 1
ATOM 727 C C . LYS A 1 94 ? 21.174 -1.181 -7.616 1.00 96.00 94 LYS A C 1
ATOM 729 O O . LYS A 1 94 ? 20.976 -2.285 -7.111 1.00 96.00 94 LYS A O 1
ATOM 734 N N . ILE A 1 95 ? 20.988 -0.043 -6.942 1.00 94.75 95 ILE A N 1
ATOM 735 C CA . ILE A 1 95 ? 20.495 0.006 -5.555 1.00 94.75 95 ILE A CA 1
ATOM 736 C C . ILE A 1 95 ? 19.087 -0.598 -5.470 1.00 94.75 95 ILE A C 1
ATOM 738 O O . ILE A 1 95 ? 18.839 -1.461 -4.627 1.00 94.75 95 ILE A O 1
ATOM 742 N N . LEU A 1 96 ? 18.175 -0.186 -6.355 1.00 93.69 96 LEU A N 1
ATOM 743 C CA . LEU A 1 96 ? 16.798 -0.678 -6.380 1.00 93.69 96 LEU A CA 1
ATOM 744 C C . LEU A 1 96 ? 16.736 -2.190 -6.621 1.00 93.69 96 LEU A C 1
ATOM 746 O O . LEU A 1 96 ? 16.066 -2.891 -5.863 1.00 93.69 96 LEU A O 1
ATOM 750 N N . LYS A 1 97 ? 17.481 -2.699 -7.612 1.00 91.94 97 LYS A N 1
ATOM 751 C CA . LYS A 1 97 ? 17.577 -4.137 -7.918 1.00 91.94 97 LYS A CA 1
ATOM 752 C C . LYS A 1 97 ? 18.139 -4.927 -6.742 1.00 91.94 97 LYS A C 1
ATOM 754 O O . LYS A 1 97 ? 17.530 -5.905 -6.321 1.00 91.94 97 LYS A O 1
ATOM 759 N N . LYS A 1 98 ? 19.263 -4.475 -6.176 1.00 92.69 98 LYS A N 1
ATOM 760 C CA . LYS A 1 98 ? 19.954 -5.163 -5.076 1.00 92.69 98 LYS A CA 1
ATOM 761 C C . LYS A 1 98 ? 19.058 -5.375 -3.856 1.00 92.69 98 LYS A C 1
ATOM 763 O O . LYS A 1 98 ? 19.177 -6.395 -3.187 1.00 92.69 98 LYS A O 1
ATOM 768 N N . TYR A 1 99 ? 18.189 -4.413 -3.553 1.00 88.88 99 TYR A N 1
ATOM 769 C CA . TYR A 1 99 ? 17.348 -4.454 -2.356 1.00 88.88 99 TYR A CA 1
ATOM 770 C C . TYR A 1 99 ? 15.871 -4.754 -2.638 1.00 88.88 99 TYR A C 1
ATOM 772 O O . TYR A 1 99 ? 15.058 -4.710 -1.715 1.00 88.88 99 TYR A O 1
ATOM 780 N N . GLY A 1 100 ? 15.510 -5.045 -3.892 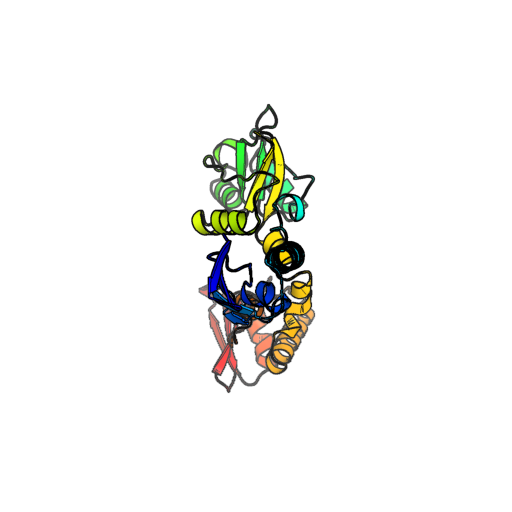1.00 87.19 100 GLY A N 1
ATOM 781 C CA . GLY A 1 100 ? 14.124 -5.304 -4.287 1.00 87.19 100 GLY A CA 1
ATOM 782 C C . GLY A 1 100 ? 13.191 -4.123 -4.002 1.00 87.19 100 GLY A C 1
ATOM 783 O O . GLY A 1 100 ? 12.034 -4.310 -3.627 1.00 87.19 100 GLY A O 1
ATOM 784 N N . HIS A 1 101 ? 13.695 -2.892 -4.100 1.00 90.69 101 HIS A N 1
ATOM 785 C CA . HIS A 1 101 ? 12.909 -1.686 -3.859 1.00 90.69 101 HIS A CA 1
ATOM 786 C C . HIS A 1 101 ? 12.346 -1.157 -5.179 1.00 90.69 101 HIS A C 1
ATOM 788 O O . HIS A 1 101 ? 13.068 -0.978 -6.153 1.00 90.69 101 HIS A O 1
ATOM 794 N N . SER A 1 102 ? 11.053 -0.830 -5.210 1.00 90.00 102 SER A N 1
ATOM 795 C CA . SER A 1 102 ? 10.405 -0.211 -6.380 1.00 90.00 102 SER A CA 1
ATOM 796 C C . SER A 1 102 ? 10.557 1.319 -6.415 1.00 90.00 102 SER A C 1
ATOM 798 O O . SER A 1 102 ? 9.914 2.020 -7.204 1.00 90.00 102 SER A O 1
ATOM 800 N N . GLY A 1 103 ? 11.387 1.861 -5.529 1.00 92.69 103 GLY A N 1
ATOM 801 C CA . GLY A 1 103 ? 11.943 3.205 -5.576 1.00 92.69 103 GLY A CA 1
ATOM 802 C C . GLY A 1 103 ? 12.495 3.639 -4.229 1.00 92.69 103 GLY A C 1
ATOM 803 O O . GLY A 1 103 ? 12.442 2.888 -3.255 1.00 92.69 103 GLY A O 1
ATOM 804 N N . ILE A 1 104 ? 13.059 4.839 -4.207 1.00 94.81 104 ILE A N 1
ATOM 805 C CA . ILE A 1 104 ? 13.929 5.294 -3.130 1.00 94.81 104 ILE A CA 1
ATOM 806 C C . ILE A 1 104 ? 13.803 6.815 -2.947 1.00 94.81 104 ILE A C 1
ATOM 808 O O . ILE A 1 104 ? 13.671 7.540 -3.938 1.00 94.81 104 ILE A O 1
ATOM 812 N N . PRO A 1 105 ? 13.805 7.317 -1.703 1.00 95.94 105 PRO A N 1
ATOM 813 C CA . PRO A 1 105 ? 13.936 8.741 -1.437 1.00 95.94 105 PRO A CA 1
ATOM 814 C C . PRO A 1 105 ? 15.303 9.268 -1.870 1.00 95.94 105 PRO A C 1
ATOM 816 O O . PRO A 1 105 ? 16.331 8.610 -1.687 1.00 95.94 105 PRO A O 1
ATOM 819 N N . ILE A 1 106 ? 15.295 10.476 -2.416 1.00 96.56 106 ILE A N 1
ATOM 820 C CA . ILE A 1 106 ? 16.481 11.211 -2.828 1.00 96.56 106 ILE A CA 1
ATOM 821 C C . ILE A 1 106 ? 16.738 12.323 -1.821 1.00 96.56 106 ILE A C 1
ATOM 823 O O . ILE A 1 106 ? 15.814 13.060 -1.477 1.00 96.56 106 ILE A O 1
ATOM 827 N N . ILE A 1 107 ? 17.980 12.437 -1.367 1.00 96.00 107 ILE A N 1
ATOM 828 C CA . ILE A 1 107 ? 18.427 13.479 -0.446 1.00 96.00 107 ILE A CA 1
ATOM 829 C C . ILE A 1 107 ? 19.404 14.439 -1.125 1.00 96.00 107 ILE A C 1
ATOM 831 O O . ILE A 1 107 ? 20.150 14.045 -2.026 1.00 96.00 107 ILE A O 1
ATOM 835 N N . ASP A 1 108 ? 19.384 15.694 -0.692 1.00 94.69 108 ASP A N 1
ATOM 836 C CA . ASP A 1 108 ? 20.363 16.698 -1.104 1.00 94.69 108 ASP A CA 1
ATOM 837 C C . ASP A 1 108 ? 21.684 16.563 -0.321 1.00 94.69 108 ASP A C 1
ATOM 839 O O . ASP A 1 108 ? 21.914 15.606 0.429 1.00 94.69 108 ASP A O 1
ATOM 843 N N . LYS A 1 109 ? 22.581 17.532 -0.520 1.00 93.56 109 LYS A N 1
ATOM 844 C CA . LYS A 1 109 ? 23.891 17.589 0.142 1.00 93.56 109 LYS A CA 1
ATOM 845 C C . LYS A 1 109 ? 23.795 17.791 1.660 1.00 93.56 109 LYS A C 1
ATOM 847 O O . LYS A 1 109 ? 24.702 17.359 2.368 1.00 93.56 109 LYS A O 1
ATOM 852 N N . ASP A 1 110 ? 22.698 18.369 2.144 1.00 93.69 110 ASP A N 1
ATOM 853 C CA . ASP A 1 110 ? 22.443 18.654 3.559 1.00 93.69 110 ASP A CA 1
ATOM 854 C C . ASP A 1 110 ? 21.682 17.508 4.261 1.00 93.69 110 ASP A C 1
ATOM 856 O O . ASP A 1 110 ? 21.398 17.564 5.461 1.00 93.69 110 ASP A O 1
ATOM 860 N N . ASN A 1 111 ? 21.434 16.404 3.542 1.00 90.31 111 ASN A N 1
ATOM 861 C CA . ASN A 1 111 ? 20.622 15.250 3.946 1.00 90.31 111 ASN A CA 1
ATOM 862 C C . ASN A 1 111 ? 19.132 15.565 4.137 1.00 90.31 111 ASN A C 1
ATOM 864 O O . ASN A 1 111 ? 18.420 14.827 4.831 1.00 90.31 111 ASN A O 1
ATOM 868 N N . ASN A 1 112 ? 18.643 16.630 3.510 1.00 94.25 112 ASN A N 1
ATOM 869 C CA . ASN A 1 112 ? 17.221 16.917 3.458 1.00 94.25 112 ASN A CA 1
ATOM 870 C C . ASN A 1 112 ? 16.571 16.130 2.325 1.00 94.25 112 ASN A C 1
ATOM 872 O O . ASN A 1 112 ? 17.199 15.779 1.325 1.00 94.25 112 ASN A O 1
ATOM 876 N N . LEU A 1 113 ? 15.286 15.827 2.487 1.00 95.38 113 LEU A N 1
ATOM 877 C CA . LEU A 1 113 ? 14.513 15.129 1.469 1.00 95.38 113 LEU A CA 1
ATOM 878 C C . LEU A 1 113 ? 14.325 16.017 0.228 1.00 95.38 113 LEU A C 1
ATOM 880 O O . LEU A 1 113 ? 13.517 16.942 0.238 1.00 95.38 113 LEU A O 1
ATOM 884 N N . ALA A 1 114 ? 15.022 15.680 -0.854 1.00 95.19 114 ALA A N 1
ATOM 885 C CA . ALA A 1 114 ? 14.992 16.401 -2.124 1.00 95.19 114 ALA A CA 1
ATOM 886 C C . ALA A 1 114 ? 13.980 15.818 -3.121 1.00 95.19 114 ALA A C 1
ATOM 888 O O . ALA A 1 114 ? 13.519 16.507 -4.026 1.00 95.19 114 ALA A O 1
ATOM 889 N N . GLY A 1 115 ? 13.608 14.544 -2.997 1.00 94.62 115 GLY A N 1
ATOM 890 C CA . GLY A 1 115 ? 12.577 13.952 -3.848 1.00 94.62 115 GLY A CA 1
ATOM 891 C C . GLY A 1 115 ? 12.392 12.464 -3.636 1.00 94.62 115 GLY A C 1
ATOM 892 O O . GLY A 1 115 ? 12.902 11.874 -2.687 1.00 94.62 115 GLY A O 1
ATOM 893 N N . ILE A 1 116 ? 11.662 11.839 -4.549 1.00 94.62 116 ILE A N 1
ATOM 894 C CA . ILE A 1 116 ? 11.540 10.387 -4.650 1.00 94.62 116 ILE A CA 1
ATOM 895 C C . ILE A 1 116 ? 11.792 10.024 -6.104 1.00 94.62 116 ILE A C 1
ATOM 897 O O . ILE A 1 116 ? 11.382 10.754 -7.007 1.00 94.62 116 ILE A O 1
ATOM 901 N N . ILE A 1 117 ? 12.439 8.887 -6.328 1.00 94.88 117 ILE A N 1
ATOM 902 C CA . ILE A 1 117 ? 12.474 8.269 -7.647 1.00 94.88 117 ILE A CA 1
ATOM 903 C C . ILE A 1 117 ? 11.906 6.858 -7.588 1.00 94.88 117 ILE A C 1
ATOM 905 O O . ILE A 1 117 ? 12.120 6.109 -6.629 1.00 94.88 117 ILE A O 1
ATOM 909 N N . THR A 1 118 ? 11.123 6.501 -8.598 1.00 93.81 118 THR A N 1
ATOM 910 C CA . THR A 1 118 ? 10.483 5.195 -8.716 1.00 93.81 118 THR A CA 1
ATOM 911 C C . THR A 1 118 ? 11.154 4.348 -9.786 1.00 93.81 118 THR A C 1
ATOM 913 O O . THR A 1 118 ? 11.851 4.851 -10.662 1.00 93.81 118 THR A O 1
ATOM 916 N N . ARG A 1 119 ? 10.908 3.036 -9.742 1.00 93.25 119 ARG A N 1
ATOM 917 C CA . ARG A 1 119 ? 11.356 2.118 -10.791 1.00 93.25 119 ARG A CA 1
ATOM 918 C C . ARG A 1 119 ? 10.887 2.559 -12.182 1.00 93.25 119 ARG A C 1
ATOM 920 O O . ARG A 1 119 ? 11.673 2.526 -13.114 1.00 93.25 119 ARG A O 1
ATOM 927 N N . LYS A 1 120 ? 9.657 3.069 -12.287 1.00 91.62 120 LYS A N 1
ATOM 928 C CA . LYS A 1 120 ? 9.094 3.584 -13.541 1.00 91.62 120 LYS A CA 1
ATOM 929 C C . LYS A 1 120 ? 9.900 4.762 -14.103 1.00 91.62 120 LYS A C 1
ATOM 931 O O . LYS A 1 120 ? 10.118 4.823 -15.308 1.00 91.62 120 LYS A O 1
ATOM 936 N N . ASP A 1 121 ? 10.351 5.672 -13.242 1.00 93.75 121 ASP A N 1
ATOM 937 C CA . ASP A 1 121 ? 11.154 6.831 -13.658 1.00 93.75 121 ASP A CA 1
ATOM 938 C C . ASP A 1 121 ? 12.537 6.392 -14.156 1.00 93.75 121 ASP A C 1
ATOM 940 O O . ASP A 1 121 ? 13.014 6.878 -15.180 1.00 93.75 121 ASP A O 1
ATOM 944 N N . ILE A 1 122 ? 13.144 5.423 -13.461 1.00 95.62 122 ILE A N 1
ATOM 945 C CA . ILE A 1 122 ? 14.419 4.803 -13.840 1.00 95.62 122 ILE A CA 1
ATOM 946 C C . ILE A 1 122 ? 14.304 4.100 -15.194 1.00 95.62 122 ILE A C 1
ATOM 948 O O . ILE A 1 122 ? 15.100 4.374 -16.089 1.00 95.62 122 ILE A O 1
ATOM 952 N N . ASP A 1 123 ? 13.305 3.231 -15.362 1.00 94.12 123 ASP A N 1
ATOM 953 C CA . ASP A 1 123 ? 13.113 2.461 -16.593 1.00 94.12 123 ASP A CA 1
ATOM 954 C C . ASP A 1 123 ? 12.880 3.402 -17.789 1.00 94.12 123 ASP A C 1
ATOM 956 O O . ASP A 1 123 ? 13.483 3.219 -18.847 1.00 94.12 123 ASP A O 1
ATOM 960 N N . LYS A 1 124 ? 12.099 4.478 -17.595 1.00 94.62 124 LYS A N 1
ATOM 961 C CA . LYS A 1 124 ? 11.882 5.526 -18.605 1.00 94.62 124 LYS A CA 1
ATOM 962 C C . LYS A 1 124 ? 13.175 6.270 -18.961 1.00 94.62 124 LYS A C 1
ATOM 964 O O . LYS A 1 124 ? 13.442 6.523 -20.133 1.00 94.62 124 LYS A O 1
ATOM 969 N N . ALA A 1 125 ? 13.986 6.641 -17.972 1.00 95.56 125 ALA A N 1
ATOM 970 C CA . ALA A 1 125 ? 15.259 7.314 -18.224 1.00 95.56 125 ALA A CA 1
ATOM 971 C C . ALA A 1 125 ? 16.229 6.406 -19.001 1.00 95.56 125 ALA A C 1
ATOM 973 O O . ALA A 1 125 ? 16.853 6.847 -19.968 1.00 95.56 125 ALA A O 1
ATOM 974 N N . ILE A 1 126 ? 16.308 5.122 -18.636 1.00 94.75 126 ILE A N 1
ATOM 975 C CA . ILE A 1 126 ? 17.145 4.132 -19.324 1.00 94.75 126 ILE A CA 1
ATOM 976 C C . ILE A 1 126 ? 16.676 3.922 -20.768 1.00 94.75 126 ILE A C 1
ATOM 978 O O . ILE A 1 126 ? 17.517 3.924 -21.666 1.00 94.75 126 ILE A O 1
ATOM 982 N N . SER A 1 127 ? 15.366 3.815 -21.022 1.00 94.75 127 SER A N 1
ATOM 983 C CA . SER A 1 127 ? 14.842 3.649 -22.388 1.00 94.75 127 SER A CA 1
ATOM 984 C C . SER A 1 127 ? 15.156 4.831 -23.309 1.00 94.75 127 SER A C 1
ATOM 986 O O . SER A 1 127 ? 15.182 4.671 -24.524 1.00 94.75 127 SER A O 1
ATOM 988 N N . HIS A 1 128 ? 15.421 6.010 -22.740 1.00 95.44 128 HIS A N 1
ATOM 989 C CA . HIS A 1 128 ? 15.854 7.202 -23.472 1.00 95.44 128 HIS A CA 1
ATOM 990 C C . HIS A 1 128 ? 17.383 7.399 -23.490 1.00 95.44 128 HIS A C 1
ATOM 992 O O . HIS A 1 128 ? 17.853 8.454 -23.903 1.00 95.44 128 HIS A O 1
ATOM 998 N N . GLY A 1 129 ? 18.177 6.418 -23.040 1.00 95.69 129 GLY A N 1
ATOM 999 C CA . GLY A 1 129 ? 19.645 6.498 -23.043 1.00 95.69 129 GLY A CA 1
ATOM 1000 C C . GLY A 1 129 ? 20.242 7.400 -21.953 1.00 95.69 129 GLY A C 1
ATOM 1001 O O . GLY A 1 129 ? 21.427 7.727 -21.994 1.00 95.69 129 GLY A O 1
ATOM 1002 N N . LEU A 1 130 ? 19.454 7.788 -20.946 1.00 96.69 130 LEU A N 1
ATOM 1003 C CA . LEU A 1 130 ? 19.837 8.746 -19.900 1.00 96.69 130 LEU A CA 1
ATOM 1004 C C . LEU A 1 130 ? 20.360 8.057 -18.627 1.00 96.69 130 LEU A C 1
ATOM 1006 O O . LEU A 1 130 ? 20.270 8.595 -17.528 1.00 96.69 130 LEU A O 1
ATOM 1010 N N . SER A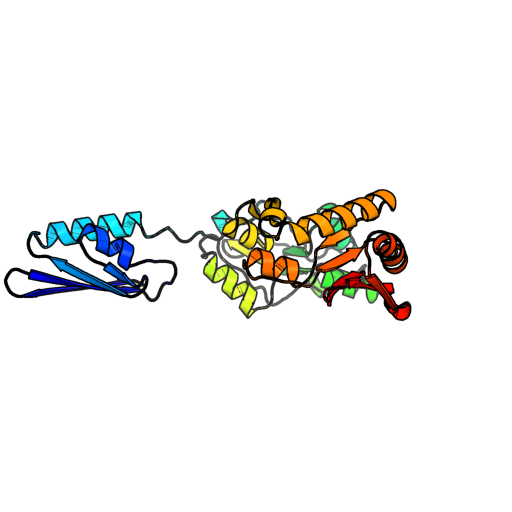 1 131 ? 20.926 6.857 -18.757 1.00 95.81 131 SER A N 1
ATOM 1011 C CA . SER A 1 131 ? 21.435 6.059 -17.629 1.00 95.81 131 SER A CA 1
ATOM 1012 C C . SER A 1 131 ? 22.577 6.736 -16.856 1.00 95.81 131 SER A C 1
ATOM 1014 O O . SER A 1 131 ? 22.731 6.511 -15.655 1.00 95.81 131 SER A O 1
ATOM 1016 N N . HIS A 1 132 ? 23.360 7.575 -17.534 1.00 96.75 132 HIS A N 1
ATOM 1017 C CA . HIS A 1 132 ? 24.480 8.335 -16.977 1.00 96.75 132 HIS A CA 1
ATOM 1018 C C . HIS A 1 132 ? 24.045 9.639 -16.291 1.00 96.75 132 HIS A C 1
ATOM 1020 O O . HIS A 1 132 ? 24.818 10.219 -15.532 1.00 96.75 132 HIS A O 1
ATOM 1026 N N . ALA A 1 133 ? 22.830 10.120 -16.565 1.00 97.25 133 ALA A N 1
ATOM 1027 C CA . ALA A 1 133 ? 22.365 11.405 -16.070 1.00 97.25 133 ALA A CA 1
ATOM 1028 C C . ALA A 1 133 ? 22.123 11.365 -14.546 1.00 97.25 133 ALA A C 1
ATOM 1030 O O . ALA A 1 133 ? 21.768 10.310 -14.004 1.00 97.25 133 ALA A O 1
ATOM 1031 N N . PRO A 1 134 ? 22.301 12.496 -13.838 1.00 97.31 134 PRO A N 1
ATOM 1032 C CA . PRO A 1 134 ? 22.112 12.555 -12.394 1.00 97.31 134 PRO A CA 1
ATOM 1033 C C . PRO A 1 134 ? 20.630 12.458 -12.019 1.00 97.31 134 PRO A C 1
ATOM 1035 O O . PRO A 1 134 ? 19.756 13.030 -12.679 1.00 97.31 134 PRO A O 1
ATOM 1038 N N . VAL A 1 135 ? 20.344 11.783 -10.905 1.00 96.50 135 VAL A N 1
ATOM 1039 C CA . VAL A 1 135 ? 18.974 11.475 -10.473 1.00 96.50 135 VAL A CA 1
ATOM 1040 C C . VAL A 1 135 ? 18.129 12.719 -10.170 1.00 96.50 135 VAL A C 1
ATOM 1042 O O . VAL A 1 135 ? 16.910 12.695 -10.356 1.00 96.50 135 VAL A O 1
ATOM 1045 N N . LYS A 1 136 ? 18.749 13.843 -9.779 1.00 95.75 136 LYS A N 1
ATOM 1046 C CA . LYS A 1 136 ? 18.055 15.126 -9.564 1.00 95.75 136 LYS A CA 1
ATOM 1047 C C . LYS A 1 136 ? 17.210 15.591 -10.755 1.00 95.75 136 LYS A C 1
ATOM 1049 O O . LYS A 1 136 ? 16.216 16.273 -10.544 1.00 95.75 136 LYS A O 1
ATOM 1054 N N . GLY A 1 137 ? 17.570 15.210 -11.985 1.00 93.62 137 GLY A N 1
ATOM 1055 C CA . GLY A 1 137 ? 16.816 15.572 -13.191 1.00 93.62 137 GLY A CA 1
ATOM 1056 C C . GLY A 1 137 ? 15.515 14.786 -13.389 1.00 93.62 137 GLY A C 1
ATOM 1057 O O . GLY A 1 137 ? 14.685 15.183 -14.199 1.00 93.62 137 GLY A O 1
ATOM 1058 N N . PHE A 1 138 ? 15.328 13.684 -12.655 1.00 94.31 138 PHE A N 1
ATOM 1059 C CA . PHE A 1 138 ? 14.225 12.732 -12.859 1.00 94.31 138 PHE A CA 1
ATOM 1060 C C . PHE A 1 138 ? 13.383 12.503 -11.602 1.00 94.31 138 PHE A C 1
ATOM 1062 O O . PHE A 1 138 ? 12.309 11.910 -11.683 1.00 94.31 138 PHE A O 1
ATOM 1069 N N . ARG A 1 139 ? 13.854 12.951 -10.431 1.00 90.88 139 ARG A N 1
ATOM 1070 C CA . ARG A 1 139 ? 13.105 12.846 -9.173 1.00 90.88 139 ARG A CA 1
ATOM 1071 C C . ARG A 1 139 ? 11.827 13.691 -9.198 1.00 90.88 139 ARG A C 1
ATOM 1073 O O . ARG A 1 139 ? 11.768 14.756 -9.816 1.00 90.88 139 ARG A O 1
ATOM 1080 N N . SER A 1 140 ? 10.819 13.263 -8.443 1.00 87.69 140 SER A N 1
ATOM 1081 C CA . SER A 1 140 ? 9.626 14.076 -8.189 1.00 87.69 140 SER A CA 1
ATOM 1082 C C . SER A 1 140 ? 9.990 15.345 -7.406 1.00 87.69 140 SER A C 1
ATOM 1084 O O . SER A 1 140 ? 10.642 15.249 -6.363 1.00 87.69 140 SER A O 1
ATOM 1086 N N . HIS A 1 141 ? 9.527 16.512 -7.864 1.00 77.75 141 HIS A N 1
ATOM 1087 C CA . HIS A 1 141 ? 9.750 17.797 -7.185 1.00 77.75 141 HIS A CA 1
ATOM 1088 C C . HIS A 1 141 ? 8.643 18.133 -6.169 1.00 77.75 141 HIS A C 1
ATOM 1090 O O . HIS A 1 141 ? 8.917 18.729 -5.131 1.00 77.75 141 HIS A O 1
ATOM 1096 N N . SER A 1 142 ? 7.402 17.706 -6.419 1.00 79.38 142 SER A N 1
ATOM 1097 C CA . SER A 1 142 ? 6.283 17.807 -5.476 1.00 79.38 142 SER A CA 1
ATOM 1098 C C . SER A 1 142 ? 6.277 16.605 -4.527 1.00 79.38 142 SER A C 1
ATOM 1100 O O . SER A 1 142 ? 5.769 15.528 -4.837 1.00 79.38 142 SER A O 1
ATOM 1102 N N . ILE A 1 143 ? 6.893 16.775 -3.356 1.00 83.81 143 ILE A N 1
ATOM 1103 C CA . ILE A 1 143 ? 7.082 15.688 -2.392 1.00 83.81 143 ILE A CA 1
ATOM 1104 C C . ILE A 1 143 ? 5.913 15.643 -1.414 1.00 83.81 143 ILE A C 1
ATOM 1106 O O . ILE A 1 143 ? 5.848 16.413 -0.454 1.00 83.81 143 ILE A O 1
ATOM 1110 N N . VAL A 1 144 ? 5.014 14.687 -1.614 1.00 93.50 144 VAL A N 1
ATOM 1111 C CA . VAL A 1 144 ? 4.022 14.341 -0.594 1.00 93.50 144 VAL A CA 1
ATOM 1112 C C . VAL A 1 144 ? 4.740 13.605 0.538 1.00 93.50 144 VAL A C 1
ATOM 1114 O O . VAL A 1 144 ? 5.246 12.500 0.348 1.00 93.50 144 VAL A O 1
ATOM 1117 N N . ARG A 1 145 ? 4.806 14.232 1.715 1.00 95.12 145 ARG A N 1
ATOM 1118 C CA . ARG A 1 145 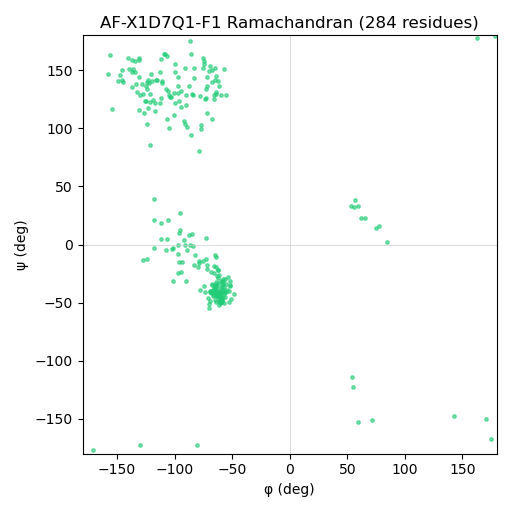? 5.478 13.720 2.921 1.00 95.12 145 ARG A CA 1
ATOM 1119 C C . ARG A 1 145 ? 4.571 13.816 4.143 1.00 95.12 145 ARG A C 1
ATOM 1121 O O . ARG A 1 145 ? 3.620 14.595 4.155 1.00 95.12 145 ARG A O 1
ATOM 1128 N N . ALA A 1 146 ? 4.883 13.044 5.178 1.00 96.62 146 ALA A N 1
ATOM 1129 C CA . ALA A 1 146 ? 4.152 13.043 6.443 1.00 96.62 146 ALA A CA 1
ATOM 1130 C C . ALA A 1 146 ? 5.110 13.072 7.645 1.00 96.62 146 ALA A C 1
ATOM 1132 O O . ALA A 1 146 ? 6.268 12.680 7.539 1.00 96.62 146 ALA A O 1
ATOM 1133 N N . GLY A 1 147 ? 4.629 13.526 8.803 1.00 96.94 147 GLY A N 1
ATOM 1134 C CA . GLY A 1 147 ? 5.380 13.456 10.062 1.00 96.94 147 GLY A CA 1
ATOM 1135 C C . GLY A 1 147 ? 5.196 12.115 10.788 1.00 96.94 147 GLY A C 1
ATOM 1136 O O . GLY A 1 147 ? 4.212 11.415 10.524 1.00 96.94 147 GLY A O 1
ATOM 1137 N N . PRO A 1 148 ? 6.061 11.770 11.762 1.00 96.62 148 PRO A N 1
ATOM 1138 C CA . PRO A 1 148 ? 6.001 10.493 12.491 1.00 96.62 148 PRO A CA 1
ATOM 1139 C C . PRO A 1 148 ? 4.697 10.278 13.272 1.00 96.62 148 PRO A C 1
ATOM 1141 O O . PRO A 1 148 ? 4.283 9.141 13.488 1.00 96.62 148 PRO A O 1
ATOM 1144 N N . ASN A 1 149 ? 4.030 11.364 13.671 1.00 94.88 149 ASN A N 1
ATOM 1145 C CA . ASN A 1 149 ? 2.757 11.332 14.395 1.00 94.88 149 ASN A CA 1
ATOM 1146 C C . ASN A 1 149 ? 1.531 11.474 13.472 1.00 94.88 149 ASN A C 1
ATOM 1148 O O . ASN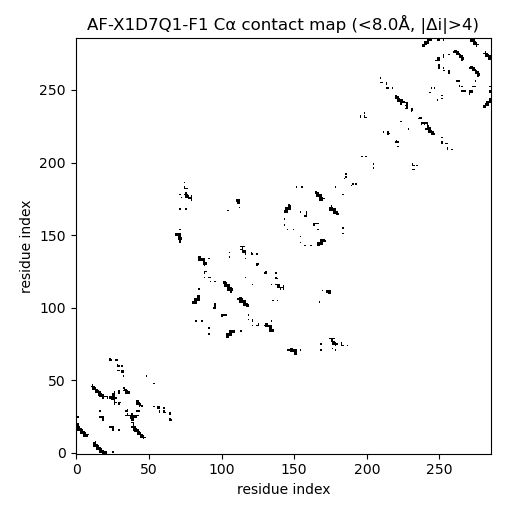 A 1 149 ? 0.429 11.727 13.947 1.00 94.88 149 ASN A O 1
ATOM 1152 N N . THR A 1 150 ? 1.705 11.353 12.154 1.00 94.75 150 THR A N 1
ATOM 1153 C CA . THR A 1 150 ? 0.579 11.358 11.208 1.00 94.75 150 THR A CA 1
ATOM 1154 C C . THR A 1 150 ? -0.182 10.042 11.326 1.00 94.75 150 THR A C 1
ATOM 1156 O O . THR A 1 150 ? 0.449 8.988 11.348 1.00 94.75 150 THR A O 1
ATOM 1159 N N . SER A 1 151 ? -1.516 10.076 11.391 1.00 91.94 151 SER A N 1
ATOM 1160 C CA . SER A 1 151 ? -2.324 8.852 11.458 1.00 91.94 151 SER A CA 1
ATOM 1161 C C . SER A 1 151 ? -2.244 8.043 10.163 1.00 91.94 151 SER A C 1
ATOM 1163 O O . SER A 1 151 ? -2.114 8.599 9.067 1.00 91.94 151 SER A O 1
ATOM 1165 N N . ILE A 1 152 ? -2.376 6.723 10.281 1.00 91.88 152 ILE A N 1
ATOM 1166 C CA . ILE A 1 152 ? -2.403 5.812 9.132 1.00 91.88 152 ILE A CA 1
ATOM 1167 C C . ILE A 1 152 ? -3.535 6.168 8.158 1.00 91.88 152 ILE A C 1
ATOM 1169 O O . ILE A 1 152 ? -3.290 6.203 6.956 1.00 91.88 152 ILE A O 1
ATOM 1173 N N . ASN A 1 153 ? -4.727 6.525 8.645 1.00 87.31 153 ASN A N 1
ATOM 1174 C CA . ASN A 1 153 ? -5.847 6.943 7.788 1.00 87.31 153 ASN A CA 1
ATOM 1175 C C . ASN A 1 153 ? -5.494 8.183 6.953 1.00 87.31 153 ASN A C 1
ATOM 1177 O O . ASN A 1 153 ? -5.756 8.233 5.755 1.00 87.31 153 ASN A O 1
ATOM 1181 N N . LYS A 1 154 ? -4.818 9.171 7.554 1.00 91.50 154 LYS A N 1
ATOM 1182 C CA . LYS A 1 154 ? -4.360 10.353 6.815 1.00 91.50 154 LYS A CA 1
ATOM 1183 C C . LYS A 1 154 ? -3.294 9.994 5.776 1.00 91.50 154 LYS A C 1
ATOM 1185 O O . LYS A 1 154 ? -3.320 10.535 4.678 1.00 91.50 154 LYS A O 1
ATOM 1190 N N . ILE A 1 155 ? -2.390 9.063 6.086 1.00 95.25 155 ILE A N 1
ATOM 1191 C CA . ILE A 1 155 ? -1.417 8.531 5.117 1.00 95.25 155 ILE A CA 1
ATOM 1192 C C . ILE A 1 155 ? -2.125 7.826 3.954 1.00 95.25 155 ILE A C 1
ATOM 1194 O O . ILE A 1 155 ? -1.747 8.041 2.805 1.00 95.25 155 ILE A O 1
ATOM 1198 N N . GLN A 1 156 ? -3.155 7.019 4.220 1.00 93.00 156 GLN A N 1
ATOM 1199 C CA . GLN A 1 156 ? -3.952 6.369 3.174 1.00 93.00 156 GLN A CA 1
ATOM 1200 C C . GLN A 1 156 ? -4.604 7.397 2.250 1.00 93.00 156 GLN A C 1
ATOM 1202 O O . GLN A 1 156 ? -4.453 7.290 1.035 1.00 93.00 156 GLN A O 1
ATOM 1207 N N . ASN A 1 157 ? -5.243 8.425 2.812 1.00 91.31 157 ASN A N 1
ATOM 1208 C CA . ASN A 1 157 ? -5.861 9.491 2.024 1.00 91.31 157 ASN A CA 1
ATOM 1209 C C . ASN A 1 157 ? -4.827 10.209 1.154 1.00 91.31 157 ASN A C 1
ATOM 1211 O O . ASN A 1 157 ? -5.027 10.324 -0.049 1.00 91.31 157 ASN A O 1
ATOM 1215 N N . LEU A 1 158 ? -3.666 10.568 1.717 1.00 94.50 158 LEU A N 1
ATOM 1216 C CA . 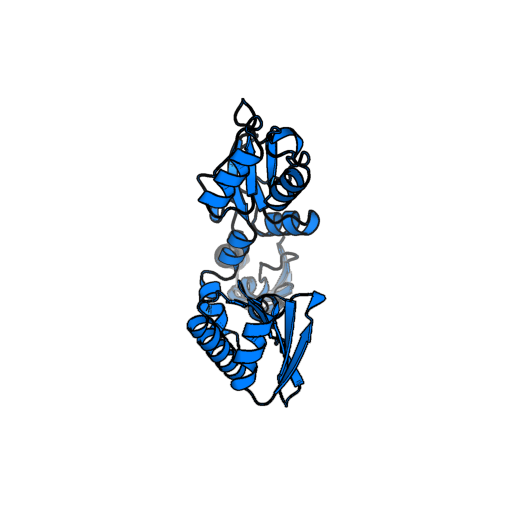LEU A 1 158 ? -2.566 11.153 0.947 1.00 94.50 158 LEU A CA 1
ATOM 1217 C C . LEU A 1 158 ? -2.115 10.236 -0.205 1.00 94.50 158 LEU A C 1
ATOM 1219 O O . LEU A 1 158 ? -1.821 10.729 -1.293 1.00 94.50 158 LEU A O 1
ATOM 1223 N N . MET A 1 159 ? -2.066 8.914 -0.001 1.00 93.94 159 MET A N 1
ATOM 1224 C CA . MET A 1 159 ? -1.731 7.961 -1.067 1.00 93.94 159 MET A CA 1
ATOM 1225 C C . MET A 1 159 ? -2.797 7.901 -2.165 1.00 93.94 159 MET A C 1
ATOM 1227 O O . MET A 1 159 ? -2.440 7.803 -3.338 1.00 93.94 159 MET A O 1
ATOM 1231 N N . ILE A 1 160 ? -4.077 7.935 -1.792 1.00 90.06 160 ILE A N 1
ATOM 1232 C CA . ILE A 1 160 ? -5.212 7.862 -2.718 1.00 90.06 160 ILE A CA 1
ATOM 1233 C C . ILE A 1 160 ? -5.312 9.153 -3.531 1.00 90.06 160 ILE A C 1
ATOM 1235 O O . ILE A 1 160 ? -5.255 9.101 -4.756 1.00 90.06 160 ILE A O 1
ATOM 1239 N N . GLU A 1 161 ? -5.379 10.301 -2.857 1.00 92.19 161 GLU A N 1
ATOM 1240 C CA . GLU A 1 161 ? -5.546 11.627 -3.467 1.00 92.19 161 GLU A CA 1
ATOM 1241 C C . GLU A 1 161 ? -4.422 11.961 -4.451 1.00 92.19 161 GLU A C 1
ATOM 1243 O O . GLU A 1 161 ? -4.664 12.558 -5.495 1.00 92.19 161 GLU A O 1
ATOM 1248 N N . ASN A 1 162 ? -3.193 11.538 -4.144 1.00 91.31 162 ASN A N 1
ATOM 1249 C CA . ASN A 1 162 ? -2.029 11.807 -4.989 1.00 91.31 162 ASN A CA 1
ATOM 1250 C C . ASN A 1 162 ? -1.680 10.635 -5.924 1.00 91.31 162 ASN A C 1
ATOM 1252 O O . ASN A 1 162 ? -0.697 10.712 -6.657 1.00 91.31 162 ASN A O 1
ATOM 1256 N N . GLY A 1 163 ? -2.427 9.525 -5.883 1.00 89.62 163 GLY A N 1
ATOM 1257 C CA . GLY A 1 163 ? -2.156 8.339 -6.704 1.00 89.62 163 GLY A CA 1
ATOM 1258 C C . GLY A 1 163 ? -0.795 7.676 -6.439 1.00 89.62 163 GLY A C 1
ATOM 1259 O O . GLY A 1 163 ? -0.273 6.959 -7.294 1.00 89.62 163 GLY A O 1
ATOM 1260 N N . ILE A 1 164 ? -0.202 7.887 -5.261 1.00 90.69 164 ILE A N 1
ATOM 1261 C CA . ILE A 1 164 ? 1.150 7.424 -4.917 1.00 90.69 164 ILE A CA 1
ATOM 1262 C C . ILE A 1 164 ? 1.139 6.136 -4.086 1.00 90.69 164 ILE A C 1
ATOM 1264 O O . ILE A 1 164 ? 0.175 5.789 -3.402 1.00 90.69 164 ILE A O 1
ATOM 1268 N N . GLY A 1 165 ? 2.239 5.384 -4.166 1.00 90.75 165 GLY A N 1
ATOM 1269 C CA . GLY A 1 165 ? 2.405 4.102 -3.469 1.00 90.75 165 GLY A CA 1
ATOM 1270 C C . GLY A 1 165 ? 3.245 4.153 -2.192 1.00 90.75 165 GLY A C 1
ATOM 1271 O O . GLY A 1 165 ? 3.448 3.118 -1.552 1.00 90.75 165 GLY A O 1
ATOM 1272 N N . ARG A 1 166 ? 3.805 5.319 -1.861 1.00 93.25 166 ARG A N 1
ATOM 1273 C CA . ARG A 1 166 ? 4.750 5.507 -0.757 1.00 93.25 166 ARG A CA 1
ATOM 1274 C C . ARG A 1 166 ? 4.775 6.956 -0.295 1.00 93.25 166 ARG A C 1
ATOM 1276 O O . ARG A 1 166 ? 4.643 7.852 -1.121 1.00 93.25 166 ARG A O 1
ATOM 1283 N N . ILE A 1 167 ? 4.986 7.154 0.999 1.00 96.12 167 ILE A N 1
ATOM 1284 C CA . ILE A 1 167 ? 5.079 8.460 1.646 1.00 96.12 167 ILE A CA 1
ATOM 1285 C C . ILE A 1 167 ? 6.335 8.460 2.526 1.00 96.12 167 ILE A C 1
ATOM 1287 O O . ILE A 1 167 ? 6.413 7.673 3.476 1.00 96.12 167 ILE A O 1
ATOM 1291 N N . PRO A 1 168 ? 7.339 9.300 2.222 1.00 96.06 168 PRO A N 1
ATOM 1292 C CA . PRO A 1 168 ? 8.457 9.554 3.115 1.00 96.06 168 PRO A CA 1
ATOM 1293 C C . PRO A 1 168 ? 7.965 10.156 4.427 1.00 96.06 168 PRO A C 1
ATOM 1295 O O . PRO A 1 168 ? 7.124 11.062 4.435 1.00 96.06 168 PRO A O 1
ATOM 1298 N N . ILE A 1 169 ? 8.519 9.661 5.527 1.00 97.38 169 ILE A N 1
ATOM 1299 C CA . ILE A 1 169 ? 8.277 10.200 6.857 1.00 97.38 169 ILE A CA 1
ATOM 1300 C C . ILE A 1 169 ? 9.452 11.090 7.224 1.00 97.38 169 ILE A C 1
ATOM 1302 O O . ILE A 1 169 ? 10.598 10.637 7.221 1.00 97.38 169 ILE A O 1
ATOM 1306 N N . THR A 1 170 ? 9.171 12.354 7.519 1.00 95.69 170 THR A N 1
ATOM 1307 C CA . THR A 1 170 ? 10.192 13.353 7.836 1.00 95.69 170 THR A CA 1
ATOM 1308 C C . THR A 1 170 ? 10.000 13.918 9.234 1.00 95.69 170 THR A C 1
ATOM 1310 O O . THR A 1 170 ? 8.874 14.206 9.643 1.00 95.69 170 THR A O 1
ATOM 1313 N N . ASP A 1 171 ? 11.105 14.136 9.939 1.00 94.19 171 ASP A N 1
ATOM 1314 C CA . ASP A 1 171 ? 11.159 15.069 11.061 1.00 94.19 171 ASP A CA 1
ATOM 1315 C C . ASP A 1 171 ? 11.792 16.367 10.554 1.00 94.19 171 ASP A C 1
ATOM 1317 O O . ASP A 1 171 ? 12.957 16.395 10.146 1.00 94.19 171 ASP A O 1
ATOM 1321 N N . LYS A 1 172 ? 10.984 17.429 10.487 1.00 89.12 172 LYS A N 1
ATOM 1322 C CA . LYS A 1 172 ? 11.299 18.657 9.743 1.00 89.12 172 LYS A CA 1
ATOM 1323 C C . LYS A 1 172 ? 11.646 18.333 8.279 1.00 89.12 172 LYS A C 1
ATOM 1325 O O . LYS A 1 172 ? 10.785 17.874 7.529 1.00 89.12 172 LYS A O 1
ATOM 1330 N N . GLU A 1 173 ? 12.886 18.566 7.861 1.00 89.31 173 GLU A N 1
ATOM 1331 C CA . GLU A 1 173 ? 13.372 18.314 6.498 1.00 89.31 173 GLU A CA 1
ATOM 1332 C C . GLU A 1 173 ? 14.086 16.970 6.344 1.00 89.31 173 GLU A C 1
ATOM 1334 O O . GLU A 1 173 ? 14.238 16.468 5.227 1.00 89.31 173 GLU A O 1
ATOM 1339 N N . LYS A 1 174 ? 14.457 16.341 7.463 1.00 93.19 174 LYS A N 1
ATOM 1340 C CA . LYS A 1 174 ? 15.206 15.090 7.461 1.00 93.19 174 LYS A CA 1
ATOM 1341 C C . LYS A 1 174 ? 14.264 13.916 7.328 1.00 93.19 174 LYS A C 1
ATOM 1343 O O . LYS A 1 174 ? 13.300 13.778 8.081 1.00 93.19 174 LYS A O 1
ATOM 1348 N N . ILE A 1 175 ? 14.569 13.036 6.387 1.00 94.81 175 ILE A N 1
ATOM 1349 C CA . ILE A 1 175 ? 13.848 11.779 6.255 1.00 94.81 175 ILE A CA 1
ATOM 1350 C C . ILE A 1 175 ? 14.258 10.815 7.373 1.00 94.81 175 ILE A C 1
ATOM 1352 O O . ILE A 1 175 ? 15.433 10.522 7.571 1.00 94.81 175 ILE A O 1
ATOM 1356 N N . ILE A 1 176 ? 13.262 10.322 8.103 1.00 95.94 176 ILE A N 1
ATOM 1357 C CA . ILE A 1 176 ? 13.420 9.394 9.229 1.00 95.94 176 ILE A CA 1
ATOM 1358 C C . ILE A 1 176 ? 12.731 8.053 8.977 1.00 95.94 176 ILE A C 1
ATOM 1360 O O . ILE A 1 176 ? 12.788 7.169 9.818 1.00 95.94 176 ILE A O 1
ATOM 1364 N N . GLY A 1 177 ? 12.043 7.885 7.851 1.00 96.12 177 GLY A N 1
ATOM 1365 C CA . GLY A 1 177 ? 11.352 6.643 7.538 1.00 96.12 177 GLY A CA 1
ATOM 1366 C C . GLY A 1 177 ? 10.599 6.712 6.222 1.00 96.12 177 GLY A C 1
ATOM 1367 O O . GLY A 1 177 ? 10.581 7.734 5.535 1.00 96.12 177 GLY A O 1
ATOM 1368 N N . ILE A 1 178 ? 9.951 5.609 5.871 1.00 96.31 178 ILE A N 1
ATOM 1369 C CA . ILE A 1 178 ? 9.044 5.541 4.728 1.00 96.31 178 ILE A CA 1
ATOM 1370 C C . ILE A 1 178 ? 7.881 4.607 5.045 1.00 96.31 178 ILE A C 1
ATOM 1372 O O . ILE A 1 178 ? 8.069 3.552 5.650 1.00 96.31 178 ILE A O 1
ATOM 1376 N N . VAL A 1 179 ? 6.681 4.994 4.625 1.00 96.56 179 VAL A N 1
ATOM 1377 C CA . VAL A 1 179 ? 5.496 4.134 4.657 1.00 96.56 179 VAL A CA 1
ATOM 1378 C C . VAL A 1 179 ? 5.100 3.816 3.225 1.00 96.56 179 VAL A C 1
ATOM 1380 O O . VAL A 1 179 ? 4.918 4.718 2.408 1.00 96.56 179 VAL A O 1
ATOM 1383 N N . THR A 1 180 ? 4.964 2.536 2.900 1.00 94.06 180 THR A N 1
ATOM 1384 C CA . THR A 1 180 ? 4.509 2.063 1.587 1.00 94.06 180 THR A CA 1
ATOM 1385 C C . THR A 1 180 ? 3.110 1.456 1.667 1.00 94.06 180 THR A C 1
ATOM 1387 O O . THR A 1 180 ? 2.652 1.077 2.744 1.00 94.06 180 THR A O 1
ATOM 1390 N N . ARG A 1 181 ? 2.436 1.285 0.520 1.00 90.75 181 ARG A N 1
ATOM 1391 C CA . ARG A 1 181 ? 1.174 0.517 0.451 1.00 90.75 181 ARG A CA 1
ATOM 1392 C C . ARG A 1 181 ? 1.306 -0.870 1.084 1.00 90.75 181 ARG A C 1
ATOM 1394 O O . ARG A 1 181 ? 0.375 -1.331 1.732 1.00 90.75 181 ARG A O 1
ATOM 1401 N N . LYS A 1 182 ? 2.472 -1.511 0.948 1.00 86.69 182 LYS A N 1
ATOM 1402 C CA . LYS A 1 182 ? 2.753 -2.811 1.569 1.00 86.69 182 LYS A CA 1
ATOM 1403 C C . LYS A 1 182 ? 2.714 -2.730 3.097 1.00 86.69 182 LYS A C 1
ATOM 1405 O O . LYS A 1 182 ? 2.174 -3.632 3.727 1.00 86.69 182 LYS A O 1
ATOM 1410 N N . ASP A 1 183 ? 3.254 -1.665 3.685 1.00 90.94 183 ASP A N 1
ATOM 1411 C CA . ASP A 1 183 ? 3.243 -1.471 5.139 1.00 90.94 183 ASP A CA 1
ATOM 1412 C C . ASP A 1 183 ? 1.820 -1.227 5.656 1.00 90.94 183 ASP A C 1
ATOM 1414 O O . ASP A 1 183 ? 1.429 -1.819 6.658 1.00 90.94 183 ASP A O 1
ATOM 1418 N N . ILE A 1 184 ? 1.024 -0.438 4.924 1.00 89.69 184 ILE A N 1
ATOM 1419 C CA . ILE A 1 184 ? -0.401 -0.222 5.217 1.00 89.69 184 ILE A CA 1
ATOM 1420 C C . ILE A 1 184 ? -1.174 -1.544 5.160 1.00 89.69 184 ILE A C 1
ATOM 1422 O O . ILE A 1 184 ? -1.880 -1.882 6.104 1.00 89.69 184 ILE A O 1
ATOM 1426 N N . LEU A 1 185 ? -1.013 -2.323 4.086 1.00 83.00 185 LEU A N 1
ATOM 1427 C CA . LEU A 1 185 ? -1.686 -3.617 3.935 1.00 83.00 185 LEU A CA 1
ATOM 1428 C C . LEU A 1 185 ? -1.289 -4.600 5.043 1.00 83.00 185 LEU A C 1
ATOM 1430 O O . LEU A 1 185 ? -2.156 -5.247 5.628 1.00 83.00 185 LEU A O 1
ATOM 1434 N N . ARG A 1 186 ? 0.007 -4.676 5.373 1.00 82.31 186 ARG A N 1
ATOM 1435 C CA . ARG A 1 186 ? 0.519 -5.512 6.470 1.00 82.31 186 ARG A CA 1
ATOM 1436 C C . ARG A 1 186 ? -0.031 -5.072 7.826 1.00 82.31 186 ARG A C 1
ATOM 1438 O O . ARG A 1 186 ? -0.247 -5.917 8.685 1.00 82.31 186 ARG A O 1
ATOM 1445 N N . PHE A 1 187 ? -0.247 -3.776 8.032 1.00 83.94 187 PHE A N 1
ATOM 1446 C CA . PHE A 1 187 ? -0.868 -3.263 9.249 1.00 83.94 187 PHE A CA 1
ATOM 1447 C C . PHE A 1 187 ? -2.354 -3.641 9.336 1.00 83.94 187 PHE A C 1
ATOM 1449 O O . PHE A 1 187 ? -2.785 -4.167 10.357 1.00 83.94 187 PHE A O 1
ATOM 1456 N N . LEU A 1 188 ? -3.121 -3.427 8.261 1.00 75.88 188 LEU A N 1
ATOM 1457 C CA . LEU A 1 188 ? -4.569 -3.668 8.242 1.00 75.88 188 LEU A CA 1
ATOM 1458 C C . LEU A 1 188 ? -4.934 -5.153 8.343 1.00 75.88 188 LEU A C 1
ATOM 1460 O O . LEU A 1 188 ? -5.887 -5.512 9.028 1.00 75.88 188 LEU A O 1
ATOM 1464 N N . HIS A 1 189 ? -4.178 -6.017 7.666 1.00 69.50 189 HIS A N 1
ATOM 1465 C CA . HIS A 1 189 ? -4.496 -7.443 7.551 1.00 69.50 189 HIS A CA 1
ATOM 1466 C C . HIS A 1 189 ? -3.502 -8.348 8.297 1.00 69.50 189 HIS A C 1
ATOM 1468 O O . HIS A 1 189 ? -3.593 -9.573 8.216 1.00 69.50 189 HIS A O 1
ATOM 1474 N N . GLY A 1 190 ? -2.538 -7.779 9.031 1.00 65.12 190 GLY A N 1
ATOM 1475 C CA . GLY A 1 190 ? -1.469 -8.536 9.685 1.00 65.12 190 GLY A CA 1
ATOM 1476 C C . GLY A 1 190 ? -0.629 -9.348 8.688 1.00 65.12 190 GLY A C 1
ATOM 1477 O O . GLY A 1 190 ? -0.545 -9.038 7.498 1.00 65.12 190 GLY A O 1
ATOM 1478 N N . ARG A 1 191 ? -0.043 -10.462 9.151 1.00 54.62 191 ARG A N 1
ATOM 1479 C CA . ARG A 1 191 ? 0.528 -11.480 8.248 1.00 54.62 191 ARG A CA 1
ATOM 1480 C C . ARG A 1 191 ? -0.542 -12.299 7.522 1.00 54.62 191 ARG A C 1
ATOM 1482 O O . ARG A 1 191 ? -0.190 -13.227 6.813 1.00 54.62 191 ARG A O 1
ATOM 1489 N N . SER A 1 192 ? -1.834 -11.981 7.649 1.00 51.66 192 SER A N 1
ATOM 1490 C CA . SER A 1 192 ? -2.890 -12.760 6.987 1.00 51.66 192 SER A CA 1
ATOM 1491 C C . SER A 1 192 ? -2.834 -12.682 5.456 1.00 51.66 192 SER A C 1
ATOM 1493 O O . SER A 1 192 ? -3.489 -13.478 4.794 1.00 51.66 192 SER A O 1
ATOM 1495 N N . TYR A 1 193 ? -2.002 -11.803 4.883 1.00 53.66 193 TYR A N 1
ATOM 1496 C CA . TYR A 1 193 ? -1.584 -11.898 3.479 1.00 53.66 193 TYR A CA 1
ATOM 1497 C C . TYR A 1 193 ? -0.895 -13.240 3.154 1.00 53.66 193 TYR A C 1
ATOM 1499 O O . TYR A 1 193 ? -1.081 -13.783 2.073 1.00 53.66 193 TYR A O 1
ATOM 1507 N N . GLU A 1 194 ? -0.150 -13.829 4.098 1.00 56.97 194 GLU A N 1
ATOM 1508 C CA . GLU A 1 194 ? 0.431 -15.180 3.971 1.00 56.97 194 GLU A CA 1
ATOM 1509 C C . GLU A 1 194 ? -0.658 -16.268 3.928 1.00 56.97 194 GLU A C 1
ATOM 1511 O O . GLU A 1 194 ? -0.419 -17.375 3.453 1.00 56.97 194 GLU A O 1
ATOM 1516 N N . LYS A 1 195 ? -1.875 -15.933 4.372 1.00 69.44 195 LYS A N 1
ATOM 1517 C CA . LYS A 1 195 ? -3.066 -16.786 4.375 1.00 69.44 195 LYS A CA 1
ATOM 1518 C C . LYS A 1 195 ? -4.077 -16.383 3.302 1.00 69.44 195 LYS A C 1
ATOM 1520 O O . LYS A 1 195 ? -5.238 -16.755 3.410 1.00 69.44 195 LYS A O 1
ATOM 1525 N N . LEU A 1 196 ? -3.666 -15.660 2.252 1.00 76.44 196 LEU A N 1
ATOM 1526 C CA . LEU A 1 196 ? -4.571 -15.257 1.163 1.00 76.44 196 LEU A CA 1
ATOM 1527 C C . LEU A 1 196 ? -5.345 -16.458 0.587 1.00 76.44 196 LEU A C 1
ATOM 1529 O O . LEU A 1 196 ? -6.524 -16.350 0.267 1.00 76.44 196 LEU A O 1
ATOM 1533 N N . LEU A 1 197 ? -4.692 -17.626 0.551 1.00 77.69 197 LEU A N 1
ATOM 1534 C CA . LEU A 1 197 ? -5.294 -18.891 0.137 1.00 77.69 197 LEU A CA 1
ATOM 1535 C C . LEU A 1 197 ? -6.526 -19.294 0.960 1.00 77.69 197 LEU A C 1
ATOM 1537 O O . LEU A 1 197 ? -7.408 -19.947 0.416 1.00 77.69 197 LEU A O 1
ATOM 1541 N N . GLU A 1 198 ? -6.615 -18.912 2.237 1.00 81.38 198 GLU A N 1
ATOM 1542 C CA . GLU A 1 198 ? -7.753 -19.232 3.111 1.00 81.38 198 GLU A CA 1
ATOM 1543 C C . GLU A 1 198 ? -9.039 -18.503 2.692 1.00 81.38 198 GLU A C 1
ATOM 1545 O O . GLU A 1 198 ? -10.124 -19.004 2.977 1.00 81.38 198 GLU A O 1
ATOM 1550 N N . PHE A 1 199 ? -8.942 -17.371 1.981 1.00 80.12 199 PHE A N 1
ATOM 1551 C CA . PHE A 1 199 ? -10.114 -16.628 1.498 1.00 80.12 199 PHE A CA 1
ATOM 1552 C C . PHE A 1 199 ? -10.743 -17.231 0.240 1.00 80.12 199 PHE A C 1
ATOM 1554 O O . PHE A 1 199 ? -11.877 -16.892 -0.093 1.00 80.12 199 PHE A O 1
ATOM 1561 N N . PHE A 1 200 ? -10.035 -18.118 -0.462 1.00 85.31 200 PHE A N 1
ATOM 1562 C CA . PHE A 1 200 ? -10.558 -18.737 -1.673 1.00 85.31 200 PHE A CA 1
ATOM 1563 C C . PHE A 1 200 ? -11.453 -19.946 -1.357 1.00 85.31 200 PHE A C 1
ATOM 1565 O O . PHE A 1 200 ? -11.141 -20.729 -0.453 1.00 85.31 200 PHE A O 1
ATOM 1572 N N . PRO A 1 201 ? -12.533 -20.167 -2.129 1.00 86.81 201 PRO A N 1
ATOM 1573 C CA . PRO A 1 201 ? -13.264 -21.430 -2.109 1.00 86.81 201 PRO A CA 1
ATOM 1574 C C . PRO A 1 201 ? -12.342 -22.613 -2.438 1.00 86.81 201 PRO A C 1
ATOM 1576 O O . PRO A 1 201 ? -11.389 -22.470 -3.209 1.00 86.81 201 PRO A O 1
ATOM 1579 N N . ASP A 1 202 ? -12.644 -23.804 -1.916 1.00 89.25 202 ASP A N 1
ATOM 1580 C CA . ASP A 1 202 ? -11.798 -24.997 -2.113 1.00 89.25 202 ASP A CA 1
ATOM 1581 C C . ASP A 1 202 ? -11.601 -25.354 -3.586 1.00 89.25 202 ASP A C 1
ATOM 1583 O O . ASP A 1 202 ? -10.526 -25.794 -3.994 1.00 89.25 202 ASP A O 1
ATOM 1587 N N . ARG A 1 203 ? -12.605 -25.061 -4.412 1.00 88.88 203 ARG A N 1
ATOM 1588 C CA . ARG A 1 203 ? -12.514 -25.179 -5.864 1.00 88.88 203 ARG A CA 1
ATOM 1589 C C . ARG A 1 203 ? -11.369 -24.347 -6.453 1.00 88.88 203 ARG A C 1
ATOM 1591 O O . ARG A 1 203 ? -10.543 -24.885 -7.186 1.00 88.88 203 ARG A O 1
ATOM 1598 N N . ILE A 1 204 ? -11.286 -23.064 -6.101 1.00 90.31 204 ILE A N 1
ATOM 1599 C CA . ILE A 1 204 ? -10.230 -22.163 -6.583 1.00 90.31 204 ILE A CA 1
ATOM 1600 C C . ILE A 1 204 ? -8.872 -22.606 -6.031 1.00 90.31 204 ILE A C 1
ATOM 1602 O O . ILE A 1 204 ? -7.901 -22.674 -6.779 1.00 90.31 204 ILE A O 1
ATOM 1606 N N . LYS A 1 205 ? -8.797 -23.015 -4.755 1.00 90.56 205 LYS A N 1
ATOM 1607 C CA . LYS A 1 205 ? -7.560 -23.577 -4.177 1.00 90.56 205 LYS A CA 1
ATOM 1608 C C . LYS A 1 205 ? -7.048 -24.783 -4.974 1.00 90.56 205 LYS A C 1
ATOM 1610 O O . LYS A 1 205 ? -5.842 -24.898 -5.195 1.00 90.56 205 LYS A O 1
ATOM 1615 N N . ASN A 1 206 ? -7.945 -25.663 -5.421 1.00 91.88 206 ASN A N 1
ATOM 1616 C CA . ASN A 1 206 ? -7.586 -26.825 -6.235 1.00 91.88 206 ASN A CA 1
ATOM 1617 C C . ASN A 1 206 ? -7.038 -26.414 -7.608 1.00 91.88 206 ASN A C 1
ATOM 1619 O O . ASN A 1 206 ? -5.996 -26.932 -8.014 1.00 91.88 206 ASN A O 1
ATOM 1623 N N . ILE A 1 207 ? -7.667 -25.442 -8.278 1.00 93.62 207 ILE A N 1
ATOM 1624 C CA . ILE A 1 207 ? -7.166 -24.892 -9.549 1.00 93.62 207 ILE A CA 1
ATOM 1625 C C . ILE A 1 207 ? -5.769 -24.282 -9.353 1.00 93.62 207 ILE A C 1
ATOM 1627 O O . ILE A 1 207 ? -4.830 -24.652 -10.059 1.00 93.62 207 ILE A O 1
ATOM 1631 N N . LEU A 1 208 ? -5.585 -23.435 -8.334 1.00 93.19 208 LEU A N 1
ATOM 1632 C CA . LEU A 1 208 ? -4.289 -22.823 -8.013 1.00 93.19 208 LEU A CA 1
ATOM 1633 C C . LEU A 1 208 ? -3.199 -23.871 -7.723 1.00 93.19 208 LEU A C 1
ATOM 1635 O O . LEU A 1 208 ? -2.036 -23.686 -8.086 1.00 93.19 208 LEU A O 1
ATOM 1639 N N . LYS A 1 209 ? -3.558 -25.004 -7.106 1.00 94.44 209 LYS A N 1
ATOM 1640 C CA . LYS A 1 209 ? -2.631 -26.119 -6.864 1.00 94.44 209 LYS A CA 1
ATOM 1641 C C . LYS A 1 209 ? -2.198 -26.800 -8.164 1.00 94.44 209 LYS A C 1
ATOM 1643 O O . LYS A 1 209 ? -1.024 -27.145 -8.300 1.00 94.44 209 LYS A O 1
ATOM 1648 N N . ILE A 1 210 ? -3.111 -26.974 -9.120 1.00 96.50 210 ILE A N 1
ATOM 1649 C CA . ILE A 1 210 ? -2.797 -27.522 -10.448 1.00 96.50 210 ILE A CA 1
ATOM 1650 C C . ILE A 1 210 ? -1.870 -26.566 -11.206 1.00 96.50 210 ILE A C 1
ATOM 1652 O O . ILE A 1 210 ? -0.815 -27.004 -11.668 1.00 96.50 210 ILE A O 1
ATOM 1656 N N . ILE A 1 211 ? -2.197 -25.269 -11.235 1.00 96.06 211 ILE A N 1
ATOM 1657 C CA . ILE A 1 211 ? -1.355 -24.210 -11.820 1.00 96.06 211 ILE A CA 1
ATOM 1658 C C . ILE A 1 211 ? 0.062 -24.274 -11.232 1.00 96.06 211 ILE A C 1
ATOM 1660 O O . ILE A 1 211 ? 1.045 -24.348 -11.969 1.00 96.06 211 ILE A O 1
ATOM 1664 N N . SER A 1 212 ? 0.180 -24.343 -9.900 1.00 94.88 212 SER A N 1
ATOM 1665 C CA . SER A 1 212 ? 1.475 -24.433 -9.214 1.00 94.88 212 SER A CA 1
ATOM 1666 C C . SER A 1 212 ? 2.281 -25.678 -9.609 1.00 94.88 212 SER A C 1
ATOM 1668 O O . SER A 1 212 ? 3.505 -25.610 -9.732 1.00 94.88 212 SER A O 1
ATOM 1670 N N . ASN A 1 213 ? 1.627 -26.821 -9.828 1.00 97.06 213 ASN A N 1
ATOM 1671 C CA . ASN A 1 213 ? 2.306 -28.048 -10.246 1.00 97.06 213 ASN A CA 1
ATOM 1672 C C . ASN A 1 213 ? 2.845 -27.951 -11.680 1.00 97.06 213 ASN A C 1
ATOM 1674 O O . ASN A 1 213 ? 3.972 -28.382 -11.929 1.00 97.06 213 ASN A O 1
ATOM 16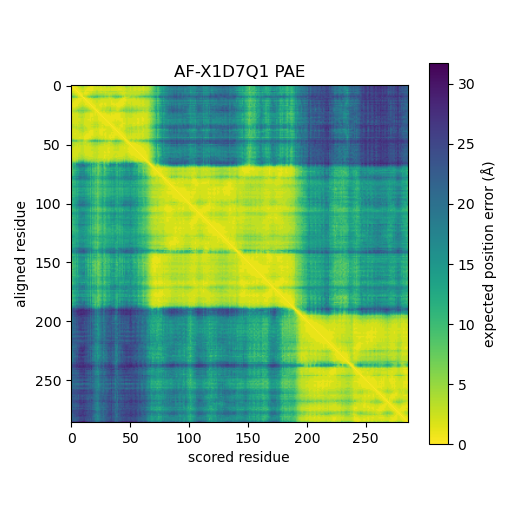78 N N . VAL A 1 214 ? 2.076 -27.362 -12.602 1.00 97.31 214 VAL A N 1
ATOM 1679 C CA . VAL A 1 214 ? 2.522 -27.114 -13.985 1.00 97.31 214 VAL A CA 1
ATOM 1680 C C . VAL A 1 214 ? 3.703 -26.139 -13.995 1.00 97.31 214 VAL A C 1
ATOM 1682 O O . VAL A 1 214 ? 4.723 -26.418 -14.623 1.00 97.31 214 VAL A O 1
ATOM 1685 N N . ALA A 1 215 ? 3.629 -25.064 -13.204 1.00 96.56 215 ALA A N 1
ATOM 1686 C CA . ALA A 1 215 ? 4.711 -24.088 -13.056 1.00 96.56 215 ALA A CA 1
ATOM 1687 C C . ALA A 1 215 ? 6.014 -24.732 -12.578 1.00 96.56 215 ALA A C 1
ATOM 1689 O O . ALA A 1 215 ? 7.071 -24.524 -13.172 1.00 96.56 215 ALA A O 1
ATOM 1690 N N . LYS A 1 216 ? 5.934 -25.592 -11.555 1.00 96.00 216 LYS A N 1
ATOM 1691 C CA . LYS A 1 216 ? 7.091 -26.340 -11.044 1.00 96.00 216 LYS A CA 1
ATOM 1692 C C . LYS A 1 216 ? 7.686 -27.283 -12.086 1.00 96.00 216 LYS A C 1
ATOM 1694 O O . LYS A 1 216 ? 8.908 -27.347 -12.196 1.00 96.00 216 LYS A O 1
ATOM 1699 N N . ALA A 1 217 ? 6.852 -27.993 -12.847 1.00 96.44 217 ALA A N 1
ATOM 1700 C CA . ALA A 1 217 ? 7.317 -28.900 -13.896 1.00 96.44 217 ALA A CA 1
ATOM 1701 C C . ALA A 1 217 ? 8.068 -28.149 -15.010 1.00 96.44 217 ALA A C 1
ATOM 1703 O O . ALA A 1 217 ? 9.106 -28.613 -15.478 1.00 96.44 217 ALA A O 1
ATOM 1704 N N . LEU A 1 218 ? 7.583 -26.959 -15.373 1.00 95.88 218 LEU A N 1
ATOM 1705 C CA . LEU A 1 218 ? 8.204 -26.086 -16.373 1.00 95.88 218 LEU A CA 1
ATOM 1706 C C . LEU A 1 218 ? 9.355 -25.228 -15.827 1.00 95.88 218 LEU A C 1
ATOM 1708 O O . LEU A 1 218 ? 10.074 -24.612 -16.611 1.00 95.88 218 LEU A O 1
ATOM 1712 N N . LYS A 1 219 ? 9.561 -25.213 -14.503 1.00 96.12 219 LYS A N 1
ATOM 1713 C CA . LYS A 1 219 ? 10.493 -24.318 -13.794 1.00 96.12 219 LYS A CA 1
ATOM 1714 C C . LYS A 1 219 ? 10.206 -22.833 -14.061 1.00 96.12 219 LYS A C 1
ATOM 1716 O O . LYS A 1 219 ? 11.133 -22.037 -14.186 1.00 96.12 219 LYS A O 1
ATOM 1721 N N . TYR A 1 220 ? 8.928 -22.473 -14.145 1.00 96.75 220 TYR A N 1
ATOM 1722 C CA . TYR A 1 220 ? 8.467 -21.090 -14.276 1.00 96.75 220 TYR A CA 1
ATOM 1723 C C . TYR A 1 220 ? 8.015 -20.543 -12.924 1.00 96.75 220 TYR A C 1
ATOM 1725 O O . TYR A 1 220 ? 7.484 -21.283 -12.092 1.00 96.75 220 TYR A O 1
ATOM 1733 N N . ASN A 1 221 ? 8.192 -19.237 -12.721 1.00 90.62 221 ASN A N 1
ATOM 1734 C CA . ASN A 1 221 ? 7.525 -18.540 -11.625 1.00 90.62 221 ASN A CA 1
ATOM 1735 C C . ASN A 1 221 ? 6.158 -18.066 -12.112 1.00 90.62 221 ASN A C 1
ATOM 1737 O O . ASN A 1 221 ? 6.038 -17.522 -13.208 1.00 90.62 221 ASN A O 1
ATOM 1741 N N . THR A 1 222 ? 5.137 -18.252 -11.282 1.00 94.06 222 THR A N 1
ATOM 1742 C CA . THR A 1 222 ? 3.766 -17.831 -11.579 1.00 94.06 222 THR A CA 1
ATOM 1743 C C . THR A 1 222 ? 3.215 -17.004 -10.435 1.00 94.06 222 THR A C 1
ATOM 1745 O O . THR A 1 222 ? 3.384 -17.373 -9.269 1.00 94.06 222 THR A O 1
ATOM 1748 N N . TYR A 1 223 ? 2.511 -15.928 -10.761 1.00 93.06 223 TYR A N 1
ATOM 1749 C CA . TYR A 1 223 ? 1.977 -14.976 -9.798 1.00 93.06 223 TYR A CA 1
ATOM 1750 C C . TYR A 1 223 ? 0.488 -14.783 -10.042 1.00 93.06 223 TYR A C 1
ATOM 1752 O O . TYR A 1 223 ? 0.083 -14.489 -11.160 1.00 93.06 223 TYR A O 1
ATOM 1760 N N . LEU A 1 224 ? -0.316 -14.909 -8.989 1.00 91.69 224 LEU A N 1
ATOM 1761 C CA . LEU A 1 224 ? -1.711 -14.488 -9.024 1.00 91.69 224 LEU A CA 1
ATOM 1762 C C . LEU A 1 224 ? -1.750 -12.956 -9.003 1.00 91.69 224 LEU A C 1
ATOM 1764 O O . LEU A 1 224 ? -1.139 -12.343 -8.120 1.00 91.69 224 LEU A O 1
ATOM 1768 N N . VAL A 1 225 ? -2.427 -12.339 -9.965 1.00 91.06 225 VAL A N 1
ATOM 1769 C CA . VAL A 1 225 ? -2.493 -10.877 -10.107 1.00 91.06 225 VAL A CA 1
ATOM 1770 C C . VAL A 1 225 ? -3.943 -10.416 -10.270 1.00 91.06 225 VAL A C 1
ATOM 1772 O O . VAL A 1 225 ? -4.866 -11.189 -10.067 1.00 91.06 225 VAL A O 1
ATOM 1775 N N . GLY A 1 226 ? -4.163 -9.136 -10.565 1.00 87.19 226 GLY A N 1
ATOM 1776 C CA . GLY A 1 226 ? -5.477 -8.666 -11.001 1.00 87.19 226 GLY A CA 1
ATOM 1777 C C . GLY A 1 226 ? -6.558 -8.629 -9.919 1.00 87.19 226 GLY A C 1
ATOM 1778 O O . GLY A 1 226 ? -6.295 -8.378 -8.733 1.00 87.19 226 GLY A O 1
ATOM 1779 N N . GLY A 1 227 ? -7.803 -8.795 -10.370 1.00 86.06 227 GLY A N 1
ATOM 1780 C CA . GLY A 1 227 ? -8.999 -8.617 -9.546 1.00 86.06 227 GLY A CA 1
ATOM 1781 C C . GLY A 1 227 ? -9.078 -9.636 -8.417 1.00 86.06 227 GLY A C 1
ATOM 1782 O O . GLY A 1 227 ? -9.418 -9.277 -7.293 1.00 86.06 227 GLY A O 1
ATOM 1783 N N . ILE A 1 228 ? -8.668 -10.876 -8.678 1.00 88.25 228 ILE A N 1
ATOM 1784 C CA . ILE A 1 228 ? -8.792 -11.986 -7.730 1.00 88.25 228 ILE A CA 1
ATOM 1785 C C . ILE A 1 228 ? -7.997 -11.763 -6.439 1.00 88.25 228 ILE A C 1
ATOM 1787 O O . ILE A 1 228 ? -8.452 -12.129 -5.356 1.00 88.25 228 ILE A O 1
ATOM 1791 N N . VAL A 1 229 ? -6.846 -11.084 -6.515 1.00 85.69 229 VAL A N 1
ATOM 1792 C CA . VAL A 1 229 ? -6.069 -10.701 -5.325 1.00 85.69 229 VAL A CA 1
ATOM 1793 C C . VAL A 1 229 ? -6.778 -9.599 -4.542 1.00 85.69 229 VAL A C 1
ATOM 1795 O O . VAL A 1 229 ? -6.889 -9.680 -3.317 1.00 85.69 229 VAL A O 1
ATOM 1798 N N . ARG A 1 230 ? -7.259 -8.560 -5.237 1.00 84.19 230 ARG A N 1
ATOM 1799 C CA . ARG A 1 230 ? -7.996 -7.447 -4.621 1.00 84.19 230 ARG A CA 1
ATOM 1800 C C . ARG A 1 230 ? -9.248 -7.963 -3.916 1.00 84.19 230 ARG A C 1
ATOM 1802 O O . ARG A 1 230 ? -9.483 -7.614 -2.763 1.00 84.19 230 ARG A O 1
ATOM 1809 N N . ASP A 1 231 ? -10.019 -8.798 -4.588 1.00 83.75 231 ASP A N 1
ATOM 1810 C CA . ASP A 1 231 ? -11.337 -9.219 -4.128 1.00 83.75 231 ASP A CA 1
ATOM 1811 C C . ASP A 1 231 ? -11.221 -10.229 -2.980 1.00 83.75 231 ASP A C 1
ATOM 1813 O O . ASP A 1 231 ? -11.939 -10.107 -1.987 1.00 83.75 231 ASP A O 1
ATOM 1817 N N . ALA A 1 232 ? -10.211 -11.108 -3.004 1.00 81.69 232 ALA A N 1
ATOM 1818 C CA . ALA A 1 232 ? -9.859 -11.934 -1.848 1.00 81.69 232 ALA A CA 1
ATOM 1819 C C . ALA A 1 232 ? -9.535 -11.091 -0.601 1.00 81.69 232 ALA A C 1
ATOM 1821 O O . ALA A 1 232 ? -10.006 -11.398 0.496 1.00 81.69 232 ALA A O 1
ATOM 1822 N N . LEU A 1 233 ? -8.786 -9.990 -0.753 1.00 76.06 233 LEU A N 1
ATOM 1823 C CA . LEU A 1 233 ? -8.496 -9.066 0.354 1.00 76.06 233 LEU A CA 1
ATOM 1824 C C . LEU A 1 233 ? -9.749 -8.320 0.841 1.00 76.06 233 LEU A C 1
ATOM 1826 O O . LEU A 1 233 ? -9.887 -8.064 2.038 1.00 76.06 233 LEU A O 1
ATOM 1830 N N . LEU A 1 234 ? -10.667 -7.996 -0.073 1.00 75.50 234 LEU A N 1
ATOM 1831 C CA . LEU A 1 234 ? -11.945 -7.345 0.221 1.00 75.50 234 LEU A CA 1
ATOM 1832 C C . LEU A 1 234 ? -13.049 -8.327 0.654 1.00 75.50 234 LEU A C 1
ATOM 1834 O O . LEU A 1 234 ? -14.160 -7.885 0.943 1.00 75.50 234 LEU A O 1
ATOM 1838 N N . LYS A 1 235 ? -12.768 -9.638 0.706 1.00 75.56 235 LYS A N 1
ATOM 1839 C CA . LYS A 1 235 ? -13.749 -10.712 0.958 1.00 75.56 235 LYS A CA 1
ATOM 1840 C C . LYS A 1 235 ? -14.953 -10.662 0.012 1.00 75.56 235 LYS A C 1
ATOM 1842 O O . LYS A 1 235 ? -16.075 -10.985 0.397 1.00 75.56 235 LYS A O 1
ATOM 1847 N N . THR A 1 236 ? -14.713 -10.232 -1.219 1.00 76.25 236 THR A N 1
ATOM 1848 C CA . THR A 1 236 ? -15.692 -10.258 -2.304 1.00 76.25 236 THR A CA 1
ATOM 1849 C C . THR A 1 236 ? -15.451 -11.509 -3.144 1.00 76.25 236 THR A C 1
ATOM 1851 O O . THR A 1 236 ? -14.296 -11.844 -3.414 1.00 76.25 236 THR A O 1
ATOM 1854 N N . PRO A 1 237 ? -16.504 -12.243 -3.534 1.00 72.81 237 PRO A N 1
ATOM 1855 C CA . PRO A 1 237 ? -16.339 -13.374 -4.433 1.00 72.81 237 PRO A CA 1
ATOM 1856 C C . PRO A 1 237 ? -15.869 -12.866 -5.801 1.00 72.81 237 PRO A C 1
ATOM 1858 O O . PRO A 1 237 ? -16.507 -11.996 -6.390 1.00 72.81 237 PRO A O 1
ATOM 1861 N N . ASN A 1 238 ? -14.754 -13.410 -6.284 1.00 68.00 238 ASN A N 1
ATOM 1862 C CA . ASN A 1 238 ? -14.254 -13.212 -7.640 1.00 68.00 238 ASN A CA 1
ATOM 1863 C C . ASN A 1 238 ? -14.069 -14.587 -8.291 1.00 68.00 238 ASN A C 1
ATOM 1865 O O . ASN A 1 238 ? -13.584 -15.522 -7.646 1.00 68.00 238 ASN A O 1
ATOM 1869 N N . TYR A 1 239 ? -14.507 -14.685 -9.541 1.00 68.69 239 TYR A N 1
ATOM 1870 C CA . TYR A 1 239 ? -14.552 -15.899 -10.339 1.00 68.69 239 TYR A CA 1
ATOM 1871 C C . TYR A 1 239 ? -13.678 -15.805 -11.590 1.00 68.69 239 TYR A C 1
ATOM 1873 O O . TYR A 1 239 ? -13.910 -16.569 -12.504 1.00 68.69 239 TYR A O 1
ATOM 1881 N N . ASP A 1 240 ? -12.687 -14.919 -11.667 1.00 84.62 240 ASP A N 1
ATOM 1882 C CA . ASP A 1 240 ? -11.729 -14.852 -12.779 1.00 84.62 240 ASP A CA 1
ATOM 1883 C C . ASP A 1 240 ? -10.313 -15.036 -12.229 1.00 84.62 240 ASP A C 1
ATOM 1885 O O . ASP A 1 240 ? -9.938 -14.413 -11.235 1.00 84.62 240 ASP A O 1
ATOM 1889 N N . ILE A 1 241 ? -9.527 -15.939 -12.821 1.00 92.75 241 ILE A N 1
ATOM 1890 C CA . ILE A 1 241 ? -8.173 -16.247 -12.346 1.00 92.75 241 ILE A CA 1
ATOM 1891 C C . ILE A 1 241 ? -7.159 -15.596 -13.284 1.00 92.75 241 ILE A C 1
ATOM 1893 O O . ILE A 1 241 ? -6.818 -16.164 -14.315 1.00 92.75 241 ILE A O 1
ATOM 1897 N N . ASP A 1 242 ? -6.618 -14.447 -12.879 1.00 94.31 242 ASP A N 1
ATOM 1898 C CA . ASP A 1 242 ? -5.526 -13.782 -13.593 1.00 94.31 242 ASP A CA 1
ATOM 1899 C C . ASP A 1 242 ? -4.156 -14.261 -13.083 1.00 94.31 242 ASP A C 1
ATOM 1901 O O . ASP A 1 242 ? -3.807 -14.055 -11.910 1.00 94.31 242 ASP A O 1
ATOM 1905 N N . ILE A 1 243 ? -3.333 -14.843 -13.957 1.00 95.50 243 ILE A N 1
ATOM 1906 C CA . ILE A 1 243 ? -1.957 -15.234 -13.639 1.00 95.50 243 ILE A CA 1
ATOM 1907 C C . ILE A 1 243 ? -0.932 -14.591 -14.573 1.00 95.50 243 ILE A C 1
ATOM 1909 O O . ILE A 1 243 ? -1.133 -14.479 -15.776 1.00 95.50 243 ILE A O 1
ATOM 1913 N N . VAL A 1 244 ? 0.208 -14.211 -13.998 1.00 96.12 244 VAL A N 1
ATOM 1914 C CA . VAL A 1 244 ? 1.405 -13.796 -14.739 1.00 96.12 244 VAL A CA 1
ATOM 1915 C C . VAL A 1 244 ? 2.462 -14.880 -14.636 1.00 96.12 244 VAL A C 1
ATOM 1917 O O . VAL A 1 244 ? 2.741 -15.371 -13.536 1.00 96.12 244 VAL A O 1
ATOM 1920 N N . VAL A 1 245 ? 3.077 -15.222 -15.761 1.00 95.44 245 VAL A N 1
ATOM 1921 C CA . VAL A 1 245 ? 4.123 -16.237 -15.871 1.00 95.44 245 VAL A CA 1
ATOM 1922 C C . VAL A 1 245 ? 5.446 -15.569 -16.242 1.00 95.44 245 VAL A C 1
ATOM 1924 O O . VAL A 1 245 ? 5.586 -14.952 -17.292 1.00 95.44 245 VAL A O 1
ATOM 1927 N N . GLU A 1 246 ? 6.475 -15.734 -15.412 1.00 93.00 246 GLU A N 1
ATOM 1928 C CA . GLU A 1 246 ? 7.851 -15.416 -15.816 1.00 93.00 246 GLU A CA 1
ATOM 1929 C C . GLU A 1 246 ? 8.393 -16.563 -16.680 1.00 93.00 246 GLU A C 1
ATOM 1931 O O . GLU A 1 246 ? 9.089 -17.460 -16.200 1.00 93.00 246 GLU A O 1
ATOM 1936 N N . GLY A 1 247 ? 8.018 -16.554 -17.958 1.00 90.81 247 GLY A N 1
ATOM 1937 C CA . GLY A 1 247 ? 8.334 -17.608 -18.914 1.00 90.81 247 GLY A CA 1
ATOM 1938 C C . GLY A 1 247 ? 7.582 -17.428 -20.230 1.00 90.81 247 GLY A C 1
ATOM 1939 O O . GLY A 1 247 ? 7.299 -16.310 -20.651 1.00 90.81 247 GLY A O 1
ATOM 1940 N N . ASP A 1 248 ? 7.285 -18.543 -20.891 1.00 94.25 248 ASP A N 1
ATOM 1941 C CA . ASP A 1 248 ? 6.442 -18.578 -22.085 1.00 94.25 248 ASP A CA 1
ATOM 1942 C C . ASP A 1 248 ? 4.982 -18.821 -21.669 1.00 94.25 248 ASP A C 1
ATOM 1944 O O . ASP A 1 248 ? 4.629 -19.928 -21.252 1.00 94.25 248 ASP A O 1
ATOM 1948 N N . GLY A 1 249 ? 4.155 -17.771 -21.737 1.00 94.31 249 GLY A N 1
ATOM 1949 C CA . GLY A 1 249 ? 2.749 -17.811 -21.329 1.00 94.31 249 GLY A CA 1
ATOM 1950 C C . GLY A 1 249 ? 1.890 -18.740 -22.189 1.00 94.31 249 GLY A C 1
ATOM 1951 O O . GLY A 1 249 ? 1.021 -19.432 -21.658 1.00 94.31 249 GLY A O 1
ATOM 1952 N N . ILE A 1 250 ? 2.182 -18.839 -23.490 1.00 95.69 250 ILE A N 1
ATOM 1953 C CA . ILE A 1 250 ? 1.446 -19.706 -24.421 1.00 95.69 250 ILE A CA 1
ATOM 1954 C C . ILE A 1 250 ? 1.760 -21.164 -24.116 1.00 95.69 250 ILE A C 1
ATOM 1956 O O . ILE A 1 250 ? 0.848 -21.947 -23.855 1.00 95.69 250 ILE A O 1
ATOM 1960 N N . LYS A 1 251 ? 3.047 -21.512 -24.022 1.00 96.44 251 LYS A N 1
ATOM 1961 C CA . LYS A 1 251 ? 3.469 -22.865 -23.637 1.00 96.44 251 LYS A CA 1
ATOM 1962 C C . LYS A 1 251 ? 2.928 -23.266 -22.264 1.00 96.44 251 LYS A C 1
ATOM 1964 O O . LYS A 1 251 ? 2.557 -24.419 -22.044 1.00 96.44 251 LYS A O 1
ATOM 1969 N N . PHE A 1 252 ? 2.902 -22.327 -21.318 1.00 97.56 252 PHE A N 1
ATOM 1970 C CA . PHE A 1 252 ? 2.313 -22.569 -20.006 1.00 97.56 252 PHE A CA 1
ATOM 1971 C C . PHE A 1 252 ? 0.811 -22.874 -20.113 1.00 97.56 252 PHE A C 1
ATOM 1973 O O . PHE A 1 252 ? 0.351 -23.847 -19.514 1.00 97.56 252 PHE A O 1
ATOM 1980 N N . GLY A 1 253 ? 0.067 -22.098 -20.909 1.00 96.94 253 GLY A N 1
ATOM 1981 C CA . GLY A 1 253 ? -1.350 -22.329 -21.192 1.00 96.94 253 GLY A CA 1
ATOM 1982 C C . GLY A 1 253 ? -1.622 -23.675 -21.865 1.00 96.94 253 GLY A C 1
ATOM 1983 O O . GLY A 1 253 ? -2.525 -24.397 -21.443 1.00 96.94 253 GLY A O 1
ATOM 1984 N N . GLU A 1 254 ? -0.796 -24.075 -22.832 1.00 97.19 254 GLU A N 1
ATOM 1985 C CA . GLU A 1 254 ? -0.874 -25.387 -23.486 1.00 97.19 254 GLU A CA 1
ATOM 1986 C C . GLU A 1 254 ? -0.708 -26.540 -22.487 1.00 97.19 254 GLU A C 1
ATOM 1988 O O . GLU A 1 254 ? -1.536 -27.451 -22.447 1.00 97.19 254 GLU A O 1
ATOM 1993 N N . GLU A 1 255 ? 0.322 -26.508 -21.637 1.00 97.56 255 GLU A N 1
ATOM 1994 C CA . GLU A 1 255 ? 0.534 -27.548 -20.621 1.00 97.56 255 GLU A CA 1
ATOM 1995 C C . GLU A 1 255 ? -0.545 -27.550 -19.535 1.00 97.56 255 GLU A C 1
ATOM 1997 O O . GLU A 1 255 ? -0.916 -28.614 -19.028 1.00 97.56 255 GLU A O 1
ATOM 2002 N N . LEU A 1 256 ? -1.065 -26.374 -19.181 1.00 97.25 256 LEU A N 1
ATOM 2003 C CA . LEU A 1 256 ? -2.147 -26.251 -18.215 1.00 97.25 256 LEU A CA 1
ATOM 2004 C C . LEU A 1 256 ? -3.460 -26.810 -18.773 1.00 97.25 256 LEU A C 1
ATOM 2006 O O . LEU A 1 256 ? -4.163 -27.514 -18.049 1.00 97.25 256 LEU A O 1
ATOM 2010 N N . SER A 1 257 ? -3.754 -26.575 -20.056 1.00 97.00 257 SER A N 1
ATOM 2011 C CA . SER A 1 257 ? -4.983 -27.048 -20.709 1.00 97.00 257 SER A CA 1
ATOM 2012 C C . SER A 1 257 ? -5.115 -28.571 -20.671 1.00 97.00 257 SER A C 1
ATOM 2014 O O . SER A 1 257 ? -6.203 -29.091 -20.475 1.00 97.00 257 SER A O 1
ATOM 2016 N N . LYS A 1 258 ? -3.997 -29.310 -20.700 1.00 96.69 258 LYS A N 1
ATOM 2017 C CA . LYS A 1 258 ? -3.978 -30.781 -20.574 1.00 96.69 258 LYS A CA 1
ATOM 2018 C C . LYS A 1 258 ? -4.470 -31.292 -19.213 1.00 96.69 258 LYS A C 1
ATOM 2020 O O . LYS A 1 258 ? -4.610 -32.500 -19.030 1.00 96.69 258 LYS A O 1
ATOM 2025 N N . ARG A 1 259 ? -4.643 -30.411 -18.222 1.00 95.38 259 ARG A N 1
ATOM 2026 C CA . ARG A 1 259 ? -5.092 -30.746 -16.860 1.00 95.38 259 ARG A CA 1
ATOM 2027 C C . ARG A 1 259 ? -6.563 -30.427 -16.613 1.00 95.38 259 ARG A C 1
ATOM 2029 O O . ARG A 1 259 ? -7.042 -30.726 -15.521 1.00 95.38 259 ARG A O 1
ATOM 2036 N N . PHE A 1 260 ? -7.248 -29.833 -17.587 1.00 93.56 260 PHE A N 1
ATOM 2037 C CA . PHE A 1 260 ? -8.637 -29.412 -17.475 1.00 93.56 260 PHE A CA 1
ATOM 2038 C C . PHE A 1 260 ? -9.416 -29.763 -18.739 1.00 93.56 260 PHE A C 1
ATOM 2040 O O . PHE A 1 260 ? -8.890 -29.707 -19.846 1.00 93.56 260 PHE A O 1
ATOM 2047 N N . GLU A 1 261 ? -10.700 -30.047 -18.581 1.00 91.94 261 GLU A N 1
ATOM 2048 C CA . GLU A 1 261 ? -11.640 -30.025 -19.699 1.00 91.94 261 GLU A CA 1
ATOM 2049 C C . GLU A 1 261 ? -11.956 -28.555 -19.998 1.00 91.94 261 GLU A C 1
ATOM 2051 O O . GLU A 1 261 ? -12.610 -27.865 -19.213 1.00 91.94 261 GLU A O 1
ATOM 2056 N N . CYS A 1 262 ? -11.351 -28.023 -21.063 1.00 95.31 262 CYS A N 1
ATOM 2057 C CA . CYS A 1 262 ? -11.385 -26.596 -21.364 1.00 95.31 262 CYS A CA 1
ATOM 2058 C C . CYS A 1 262 ? -11.149 -26.298 -22.848 1.00 95.31 262 CYS A C 1
ATOM 2060 O O . CYS A 1 262 ? -10.620 -27.120 -23.599 1.00 95.31 262 CYS A O 1
ATOM 2062 N N . LYS A 1 263 ? -11.504 -25.076 -23.253 1.00 96.69 263 LYS A N 1
ATOM 2063 C CA . LYS A 1 263 ? -11.082 -24.473 -24.519 1.00 96.69 263 LYS A CA 1
ATOM 2064 C C . LYS A 1 263 ? -9.878 -23.567 -24.261 1.00 96.69 263 LYS A C 1
ATOM 2066 O O . LYS A 1 263 ? -9.930 -22.725 -23.369 1.00 96.69 263 LYS A O 1
ATOM 2071 N N . LEU A 1 264 ? -8.820 -23.726 -25.053 1.00 97.00 264 LEU A N 1
ATOM 2072 C CA . LEU A 1 264 ? -7.632 -22.871 -25.020 1.00 97.00 264 LEU A CA 1
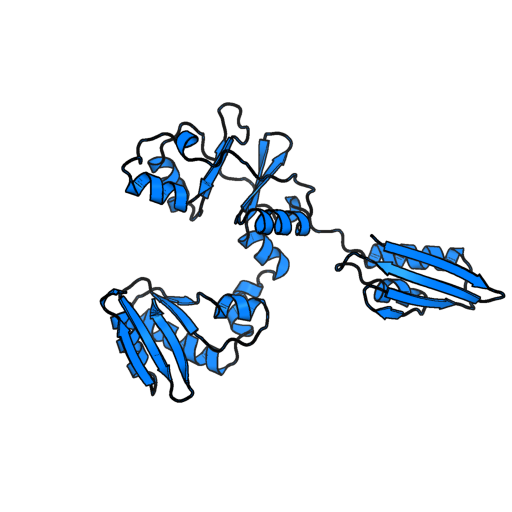ATOM 2073 C C . LEU A 1 264 ? -7.685 -21.845 -26.158 1.00 97.00 264 LEU A C 1
ATOM 2075 O O . LEU A 1 264 ? -7.876 -22.215 -27.318 1.00 97.00 264 LEU A O 1
ATOM 2079 N N . GLU A 1 265 ? -7.468 -20.575 -25.833 1.00 96.94 265 GLU A N 1
ATOM 2080 C CA . GLU A 1 265 ? -7.303 -19.485 -26.796 1.00 96.94 265 GLU A CA 1
ATOM 2081 C C . GLU A 1 265 ? -5.936 -18.822 -26.598 1.00 96.94 265 GLU A C 1
ATOM 2083 O O . GLU A 1 265 ? -5.617 -18.350 -25.510 1.00 96.94 265 GLU A O 1
ATOM 2088 N N . CYS A 1 266 ? -5.111 -18.788 -27.647 1.00 95.62 266 CYS A N 1
ATOM 2089 C CA . CYS A 1 266 ? -3.762 -18.217 -27.596 1.00 95.62 266 CYS A CA 1
ATOM 2090 C C . CYS A 1 266 ? -3.679 -16.932 -28.426 1.00 95.62 266 CYS A C 1
ATOM 2092 O O . CYS A 1 266 ? -4.183 -16.865 -29.550 1.00 95.62 266 CYS A O 1
ATOM 2094 N N . HIS A 1 267 ? -2.974 -15.927 -27.907 1.00 92.69 267 HIS A N 1
ATOM 2095 C CA . HIS A 1 267 ? -2.744 -14.654 -28.585 1.00 92.69 267 HIS A CA 1
ATOM 2096 C C . HIS A 1 267 ? -1.245 -14.382 -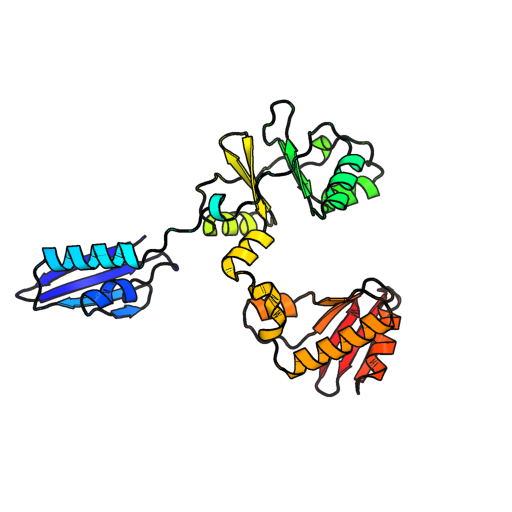28.765 1.00 92.69 267 HIS A C 1
ATOM 2098 O O . HIS A 1 267 ? -0.628 -13.642 -28.000 1.00 92.69 267 HIS A O 1
ATOM 2104 N N . GLU A 1 268 ? -0.671 -14.910 -29.848 1.00 89.56 268 GLU A N 1
ATOM 2105 C CA . GLU A 1 268 ? 0.759 -14.793 -30.197 1.00 89.56 268 GLU A CA 1
ATOM 2106 C C . GLU A 1 268 ? 1.313 -13.365 -30.124 1.00 89.56 268 GLU A C 1
ATOM 2108 O O . GLU A 1 268 ? 2.385 -13.118 -29.570 1.00 89.56 268 GLU A O 1
ATOM 2113 N N . LYS A 1 269 ? 0.549 -12.382 -30.621 1.00 89.19 269 LYS A N 1
ATOM 2114 C CA . LYS A 1 269 ? 0.953 -10.967 -30.617 1.00 89.19 269 LYS A CA 1
ATOM 2115 C C . LYS A 1 269 ? 1.230 -10.433 -29.206 1.00 89.19 269 LYS A C 1
ATOM 2117 O O . LYS A 1 269 ? 2.068 -9.546 -29.050 1.00 89.19 269 LYS A O 1
ATOM 2122 N N . PHE A 1 270 ? 0.516 -10.947 -28.209 1.00 87.19 270 PHE A N 1
ATOM 2123 C CA . PHE A 1 270 ? 0.608 -10.514 -26.816 1.00 87.19 270 PHE A CA 1
ATOM 2124 C C . PHE A 1 270 ? 1.322 -11.534 -25.924 1.00 87.19 270 PHE A C 1
ATOM 2126 O O . PHE A 1 270 ? 1.591 -11.219 -24.772 1.00 87.19 270 PHE A O 1
ATOM 2133 N N . LYS A 1 271 ? 1.682 -12.709 -26.466 1.00 91.50 271 LYS A N 1
ATOM 2134 C CA . LYS A 1 271 ? 2.263 -13.846 -25.734 1.00 91.50 271 LYS A CA 1
ATOM 2135 C C . LYS A 1 271 ? 1.398 -14.318 -24.560 1.00 91.50 271 LYS A C 1
ATOM 2137 O O . LYS A 1 271 ? 1.925 -14.794 -23.559 1.00 91.50 271 LYS A O 1
ATOM 2142 N N . THR A 1 272 ? 0.082 -14.190 -24.703 1.00 93.75 272 THR A N 1
ATOM 2143 C CA . THR A 1 272 ? -0.902 -14.542 -23.676 1.00 93.75 272 THR A CA 1
ATOM 2144 C C . THR A 1 272 ? -1.739 -15.748 -24.091 1.00 93.75 272 THR A C 1
ATOM 2146 O O . THR A 1 272 ? -1.841 -16.072 -25.280 1.00 93.75 272 THR A O 1
ATOM 2149 N N . ALA A 1 273 ? -2.355 -16.402 -23.110 1.00 96.62 273 ALA A N 1
ATOM 2150 C CA . ALA A 1 273 ? -3.286 -17.505 -23.313 1.00 96.62 273 ALA A CA 1
ATOM 2151 C C . ALA A 1 273 ? -4.471 -17.400 -22.346 1.00 96.62 273 ALA A C 1
ATOM 2153 O O . ALA A 1 273 ? -4.328 -16.877 -21.245 1.00 96.62 273 ALA A O 1
ATOM 2154 N N . VAL A 1 274 ? -5.631 -17.911 -22.747 1.00 96.81 274 VAL A N 1
ATOM 2155 C CA . VAL A 1 274 ? -6.846 -17.954 -21.927 1.00 96.81 274 VAL A CA 1
ATOM 2156 C C . VAL A 1 274 ? -7.408 -19.367 -21.959 1.00 96.81 274 VAL A C 1
ATOM 2158 O O . VAL A 1 274 ? -7.581 -19.947 -23.032 1.00 96.81 274 VAL A O 1
ATOM 2161 N N . LEU A 1 275 ? -7.683 -19.935 -20.785 1.00 97.06 275 LEU A N 1
ATOM 2162 C CA . LEU A 1 275 ? -8.417 -21.194 -20.661 1.00 97.06 275 LEU A CA 1
ATOM 2163 C C . LEU A 1 275 ? -9.847 -20.887 -20.229 1.00 97.06 275 LEU A C 1
ATOM 2165 O O . LEU A 1 275 ? -10.065 -20.248 -19.201 1.00 97.06 275 LEU A O 1
ATOM 2169 N N . ILE A 1 276 ? -10.806 -21.402 -20.989 1.00 95.56 276 ILE A N 1
ATOM 2170 C CA . ILE A 1 276 ? -12.236 -21.313 -20.702 1.00 95.56 276 ILE A CA 1
ATOM 2171 C C . ILE A 1 276 ? -12.689 -22.699 -20.244 1.00 95.56 276 ILE A C 1
ATOM 2173 O O . ILE A 1 276 ? -12.724 -23.637 -21.047 1.00 95.56 276 ILE A O 1
ATOM 2177 N N . LEU A 1 277 ? -12.972 -22.847 -18.948 1.00 92.94 277 LEU A N 1
ATOM 2178 C CA . LEU A 1 277 ? -13.461 -24.101 -18.366 1.00 92.94 277 LEU A CA 1
ATOM 2179 C C . LEU A 1 277 ? -14.944 -24.320 -18.719 1.00 92.94 277 LEU A C 1
ATOM 2181 O O . LEU A 1 277 ? -15.649 -23.369 -19.057 1.00 92.94 277 LEU A O 1
ATOM 2185 N N . GLU A 1 278 ? -15.439 -25.557 -18.620 1.00 89.56 278 GLU A N 1
ATOM 2186 C CA . GLU A 1 278 ? -16.818 -25.905 -19.020 1.00 89.56 278 GLU A CA 1
ATOM 2187 C C . GLU A 1 278 ? -17.916 -25.094 -18.321 1.00 89.56 278 GLU A C 1
ATOM 2189 O O . GLU A 1 278 ? -18.976 -24.848 -18.891 1.00 89.56 278 GLU A O 1
ATOM 2194 N N . ASP A 1 279 ? -17.672 -24.649 -17.092 1.00 86.31 279 ASP A N 1
ATOM 2195 C CA . ASP A 1 279 ? -18.627 -23.854 -16.328 1.00 86.31 279 ASP A CA 1
ATOM 2196 C C . ASP A 1 279 ? -18.518 -22.340 -16.590 1.00 86.31 279 ASP A C 1
ATOM 2198 O O . ASP A 1 279 ? -19.152 -21.548 -15.895 1.00 86.31 279 ASP A O 1
ATOM 2202 N N . GLY A 1 280 ? -17.708 -21.936 -17.572 1.00 85.81 280 GLY A N 1
ATOM 2203 C CA . GLY A 1 280 ? -17.490 -20.541 -17.956 1.00 85.81 280 GLY A CA 1
ATOM 2204 C C . GLY A 1 280 ? -16.425 -19.809 -17.137 1.00 85.81 280 GLY A C 1
ATOM 2205 O O . GLY A 1 280 ? -16.195 -18.628 -17.371 1.00 85.81 280 GLY A O 1
ATOM 2206 N N . GLN A 1 281 ? -15.759 -20.485 -16.197 1.00 88.81 281 GLN A N 1
ATOM 2207 C CA . GLN A 1 281 ? -14.638 -19.930 -15.437 1.00 88.81 281 GLN A CA 1
ATOM 2208 C C . GLN A 1 281 ? -13.444 -19.667 -16.367 1.00 88.81 281 GLN A C 1
ATOM 2210 O O . GLN A 1 281 ? -12.986 -20.575 -17.066 1.00 88.81 281 GLN A O 1
ATOM 2215 N N . HIS A 1 282 ? -12.897 -18.452 -16.320 1.00 93.56 282 HIS A N 1
ATOM 2216 C CA . HIS A 1 282 ? -11.708 -18.083 -17.086 1.00 93.56 282 HIS A CA 1
ATOM 2217 C C . HIS A 1 282 ? -10.426 -18.177 -16.253 1.00 93.56 282 HIS A C 1
ATOM 2219 O O . HIS A 1 282 ? -10.413 -17.901 -15.045 1.00 93.56 282 HIS A O 1
ATOM 2225 N N . ILE A 1 283 ? -9.347 -18.599 -16.916 1.00 95.56 283 ILE A N 1
ATOM 2226 C CA . ILE A 1 283 ? -7.971 -18.505 -16.426 1.00 95.56 283 ILE A CA 1
ATOM 2227 C C . ILE A 1 283 ? -7.164 -17.735 -17.470 1.00 95.56 283 ILE A C 1
ATOM 2229 O O . ILE A 1 283 ? -6.800 -18.290 -18.510 1.00 95.56 283 ILE A O 1
ATOM 2233 N N . ASP A 1 284 ? -6.890 -16.471 -17.177 1.00 95.81 284 ASP A N 1
ATOM 2234 C CA . ASP A 1 284 ? -6.141 -15.554 -18.028 1.00 95.81 284 ASP A CA 1
ATOM 2235 C C . ASP A 1 284 ? -4.648 -15.622 -17.696 1.00 95.81 284 ASP A C 1
ATOM 2237 O O . ASP A 1 284 ? -4.242 -15.520 -16.537 1.00 95.81 284 ASP A O 1
ATOM 2241 N N . ILE A 1 285 ? -3.816 -15.811 -18.719 1.00 96.75 285 ILE A N 1
ATOM 2242 C CA . ILE A 1 285 ? -2.378 -16.061 -18.593 1.00 96.75 285 ILE A CA 1
ATOM 2243 C C . ILE A 1 285 ? -1.619 -14.998 -19.378 1.00 96.75 285 ILE A C 1
ATOM 2245 O O . ILE A 1 285 ? -1.734 -14.927 -20.605 1.00 96.75 285 ILE A O 1
ATOM 2249 N N . ALA A 1 286 ? -0.823 -14.202 -18.665 1.00 91.31 286 ALA A N 1
ATOM 2250 C CA . ALA A 1 286 ? 0.011 -13.135 -19.215 1.00 91.31 286 ALA A CA 1
ATOM 2251 C C . ALA A 1 286 ? 1.511 -13.348 -18.984 1.00 91.31 286 ALA A C 1
ATOM 2253 O O . ALA A 1 286 ? 1.889 -13.987 -17.973 1.00 91.31 286 ALA A O 1
#

pLDDT: mean 90.78, std 7.92, range [51.66, 97.94]

Nearest PDB structures (foldseek):
  2ef7-assembly1_A-2  TM=8.289E-01  e=4.013E-12  Sulfurisphaera tokodaii str. 7
  1xkf-assembly2_A  TM=9.085E-01  e=2.433E-10  Mycobacterium tuberculosis
  5hc9-assembly2_B  TM=9.565E-01  e=3.804E-08  Thermotoga maritima MSB8
  2yzq-assembly1_A  TM=7.400E-01  e=4.734E-09  Pyrococcus horikoshii
  4l0d-assembly1_A  TM=6.898E-01  e=5.749E-07  Homo sapiens

Mean predicted aligned error: 11.73 Å

InterPro domains:
  IPR000644 CBS domain [PF00571] (72-127)
  IPR000644 CBS domain [PF00571] (140-189)
  IPR000644 CBS domain [PS51371] (76-135)
  IPR000644 CBS domain [PS51371] (139-196)
  IPR000644 CBS domain [SM00116] (79-127)
  IPR000644 CBS domain [SM00116] (142-189)
  IPR002646 Poly A polymerase, head domain [PF01743] (222-286)
  IPR003156 DHHA1 domain [PF02272] (5-55)
  IPR038763 DHH phosphoesterase superfamily [SSF64182] (6-58)
  IPR043519 Nucleotidyltransferase superfamily [G3DSA:3.30.460.10] (191-286)
  IPR043519 Nucleotidyltransferase superfamily [SSF81301] (197-285)
  IPR046342 CBS domain superfamily [G3DSA:3.10.580.10] (67-190)
  IPR046342 CBS domain superfamily [SSF54631] (71-190)
  IPR052390 tRNA Nucleotidyltransferase/Poly(A) Polymerase [PTHR47788] (6-286)

Radius of gyration: 26.68 Å; Cα contacts (8 Å, |Δi|>4): 488; chains: 1; bounding box: 62×49×70 Å

Foldseek 3Di:
DKDWDWDDDPQKIKIKMFDPDPLAQVQQLCVLQPKHDGRGIIMDIHRPDDPVRSVVSSVVSCVVRDDDFDWCLNQFDPPFDEAEQFAFLLVQVVVCVVVVHQWGFYAYPVQFGQFIDGVVLSVVCVVVVRRGPGNNVRGDRPAAAEERGHGLVVVVVSCVVVVHFKHFYDDVRHGGGMDGVVSSLCVVCPCCLVVLVVLDDVVVNVLVVLLVVLCVVVVKDKDFDPDSSVCSSVSHDDQETEMEIPDQQLVSQVSSCVVAPWDKDADPVVSWIWTQHPVRRIHTYD

Organism: NCBI:txid412755

=== Feature glossary ===
The record interleaves many kinds of information about one protein. Here is each kind framed as the question it answers.

Q: Are the domains correctly placed relative to each other?
A: Predicted aligned error is AlphaFold's pairwise confidence. Unlike pLDDT (per-residue), PAE is per-residue-pair and captures whether two parts of the structure are correctly placed relative to each other. Units are ångströms of expected positional error.

Q: Which residues are in helices, strands, or loops?
A: Eight-state secondary structure (DSSP): H is the canonical α-helix, G the tighter 3₁₀-helix, I the wider π-helix; E/B are β-structure, T and S are turns and bends, and '-' is everything else. DSSP derives these from the pattern of main-chain N–H···O=C hydrogen bonds, not from the sequence.

Q: What if only a Cα trace is available?
A: P-SEA three-state annotation labels each residue as helix, strand, or coil based purely on the geometry of the Cα trace. It serves as a fallback when the full backbone (and thus DSSP) is unavailable.

Q: What are the backbone torsion angles?
A: φ (phi) and ψ (psi) are the two rotatable backbone dihedrals per residue: φ is the C(i-1)–N–Cα–C torsion, ψ is the N–Cα–C–N(i+1) torsion, both in degrees on (−180°, 180°]. α-helical residues cluster near (−60°, −45°); β-strand residues near (−120°, +130°). A Ramachandran plot is simply a scatter of (φ, ψ) for every residue.

Q: What known structures does this most resemble?
A: Structural nearest neighbors (via Foldseek easy-search vs the PDB). Reported per hit: target PDB id, E-value, and alignment TM-score. A TM-score above ~0.5 is the conventional threshold for 'same fold'.

Q: What family an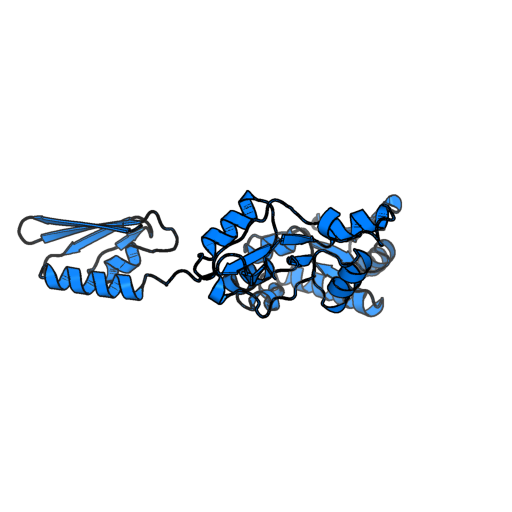d function is it annotated with?
A: Database cross-references. InterPro integrates a dozen domain/family signature databases into unified entries with residue-range hits. GO terms attach function/process/location labels with evidence codes. CATH codes position the fold in a four-level structural taxonomy. Organism is the NCBI-taxonomy species name.

Q: Which residues are buried vs exposed?
A: Solvent accessibility: the surface area of each residue that a 1.4 Å water probe can touch, in Å². When only backbone atoms are present the absolute values are lower than full-atom SASA (side chains contribute most of the area) and are flagged as backbone-only.

Q: What do the diagnostic plots show?
A: Three diagnostic plots accompany the record. The Cα contact map visualizes the tertiary structure as a 2D adjacency matrix (8 Å cutoff, sequence-local contacts suppressed). The Ramachandran plot shows the distribution of backbone (φ, ψ) torsions, with points in the α and β basins reflecting secondary structure content. The PAE plot shows AlphaFold's inter-residue confidence as a color matrix.

Q: What is the amino-acid chain?
A: The amino-acid sequence is the protein's primary structure: the linear order of residues from the N-terminus to the C-terminus, written in one-letter code. Everything else here — the 3D coordinates, the secondary structure, the domain annotations — is ultimately a consequence of this string.

Q: What do the rendered images show?
A: The six renders are orthographic views along the three Cartesian axes in both directions. Representation (cartoon, sticks, or surface) and color scheme (sequence-rainbow or by-chain) vary across proteins so the training set covers all the common visualization conventions.

Q: Where is each backbone atom in 3D?
A: The mmCIF table is the protein's shape written out atom by atom. For each backbone N, Cα, C, and carbonyl O, it records an (x, y, z) coordinate triple in Å plus the residue type, chain letter, and residue number.

Q: How mobile is each atom in the crystal?
A: For experimental (PDB) structures, the B-factor (temperature factor) quantifies the positional spread of each atom in the crystal — a combination of thermal vibration and static disorder — in units of Å². High B-factors mark flexible loops or poorly resolved regions; low B-factors mark the rigid, well-ordered core.

Q: How big and how compact is the whole molecule?
A: Three whole-structure scalars: the radius of gyration (RMS distance of Cα from centroid, in Å), the count of Cα–Cα contacts (pairs closer than 8 Å and separated by more than four residues in sequence — i.e. tertiary, not local, contacts), and the bounding-box dimensions. Together they distinguish compact globular folds from extended fibres or disordered chains.

Q: What does the local fold look like, residue by residue?
A: A 3Di character summarizes, for each residue, the relative orientation of the Cα frame of its nearest spatial neighbor. Because it encodes fold topology rather than chemistry, 3Di alignments detect remote structural similarity that sequence alignment misses.

Q: How confident is the AlphaFold model at each residue?
A: For AlphaFold models, the B-factor field carries pLDDT — the model's own estimate of local accuracy on a 0–100 scale. Regions with pLDDT<50 should be treated as essentially unmodeled; they often correspond to intrinsically disordered segments.